Protein AF-A2DJE7-F1 (afdb_monomer_lite)

Foldseek 3Di:
DDDDDPDPCPPLNVLLVVLVVLLCPPPPDDVVLVVVLLVLLVVLQVLCVVQVQDFDPDTLNVLVVLLVLLLVLCSNQFAPPPDDPVRSVVSSVLSNCLVNVLSVLSVLLSVLSVVLSVVLVVCVVPCVVCVVVNVVSSVSNVVSSVVNLVSSLVSSVVSCVVGVVRGDPVQCVPPSNVVSVVPCSHPDDVQFGSFDDRVSCPPHDTDDDDD

Sequence (211 aa):
MLCGLPRRISEKSRLSDKLYYSILFSYGFDADDANEIAGKLVKIQQDLKNIKFNVSNLDIYQYFKIFMDFYKGILNFLDLKGITQEEFTQLSRDFIYCCHGTYKNLKSFSQACSKNIIWIKFYRYFPKHYAQKLLIAGKEICVRYNDLLQWLRSENKKLWEKYKFRIHDDFKENPHYKNVMDDDLFNNIPEKDITFWFDDLDFLVPICIEN

Structure (mmCIF, N/CA/C/O backbone):
data_AF-A2DJE7-F1
#
_entry.id   AF-A2DJE7-F1
#
loop_
_atom_site.group_P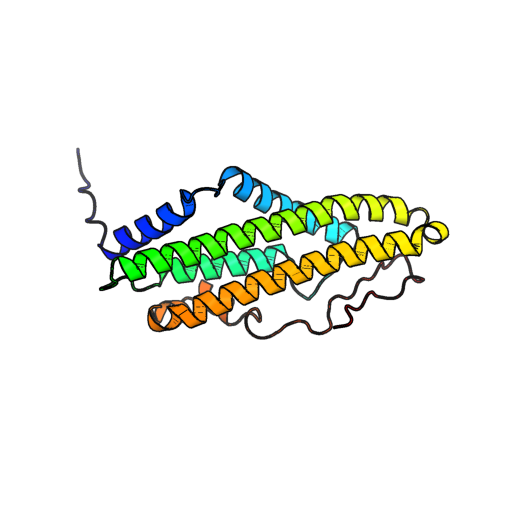DB
_atom_site.id
_atom_site.type_symbol
_atom_site.label_atom_id
_atom_site.label_alt_id
_atom_site.label_comp_id
_atom_site.label_asym_id
_atom_site.label_entity_id
_atom_site.label_seq_id
_atom_site.pdbx_PDB_ins_code
_atom_site.Cartn_x
_atom_site.Cartn_y
_atom_site.Cartn_z
_atom_site.occupancy
_atom_site.B_iso_or_equiv
_atom_site.auth_seq_id
_atom_site.auth_comp_id
_atom_site.auth_asym_id
_atom_site.auth_atom_id
_atom_site.pdbx_PDB_model_num
ATOM 1 N N . MET A 1 1 ? -43.065 21.163 8.003 1.00 31.22 1 MET A N 1
ATOM 2 C CA . MET A 1 1 ? -43.234 19.934 8.805 1.00 31.22 1 MET A CA 1
ATOM 3 C C . MET A 1 1 ? -41.839 19.428 9.150 1.00 31.22 1 MET A C 1
ATOM 5 O O . MET A 1 1 ? -41.134 18.968 8.265 1.00 31.22 1 MET A O 1
ATOM 9 N N . LEU A 1 2 ? -41.393 19.660 10.386 1.00 37.12 2 LEU A N 1
ATOM 10 C CA . LEU A 1 2 ? -40.117 19.169 10.913 1.00 37.12 2 LEU A CA 1
ATOM 11 C C . LEU A 1 2 ? -40.339 17.734 11.399 1.00 37.12 2 LEU A C 1
ATOM 13 O O . LEU A 1 2 ? -41.007 17.535 12.411 1.00 37.12 2 LEU A O 1
ATOM 17 N N . CYS A 1 3 ? -39.815 16.742 10.682 1.00 33.22 3 CYS A N 1
ATOM 18 C CA . CYS A 1 3 ? -39.892 15.340 11.091 1.00 33.22 3 CYS A CA 1
ATOM 19 C C . CYS A 1 3 ? -38.524 14.681 10.897 1.00 33.22 3 CYS A C 1
ATOM 21 O O . CYS A 1 3 ? -38.112 14.421 9.772 1.00 33.22 3 CYS A O 1
ATOM 23 N N . GLY A 1 4 ? -37.834 14.423 12.010 1.00 28.38 4 GLY A N 1
ATOM 24 C CA . GLY A 1 4 ? -36.586 13.665 12.043 1.00 28.38 4 GLY A CA 1
ATOM 25 C C . GLY A 1 4 ? -35.649 14.139 13.148 1.00 28.38 4 GLY A C 1
ATOM 26 O O . GLY A 1 4 ? -34.636 14.765 12.864 1.00 28.38 4 GLY A O 1
ATOM 27 N N . LEU A 1 5 ? -35.992 13.866 14.412 1.00 30.77 5 LEU A N 1
ATOM 28 C CA . LEU A 1 5 ? -35.049 13.978 15.532 1.00 30.77 5 LEU A CA 1
ATOM 29 C C . LEU A 1 5 ? -33.727 13.274 15.165 1.00 30.77 5 LEU A C 1
ATOM 31 O O . LEU A 1 5 ? -33.779 12.176 14.598 1.00 30.77 5 LEU A O 1
ATOM 35 N N . PRO A 1 6 ? -32.553 13.847 15.490 1.00 38.66 6 PRO A N 1
ATOM 36 C CA . PRO A 1 6 ? -31.285 13.196 15.207 1.00 38.66 6 PRO A CA 1
ATOM 37 C C . PRO A 1 6 ? -31.257 11.886 15.993 1.00 38.66 6 PRO A C 1
ATOM 39 O O . PRO A 1 6 ? -31.361 11.890 17.223 1.00 38.66 6 PRO A O 1
ATOM 42 N N . ARG A 1 7 ? -31.156 10.749 15.289 1.00 38.06 7 ARG A N 1
ATOM 43 C CA . ARG A 1 7 ? -30.845 9.459 15.920 1.00 38.06 7 ARG A CA 1
ATOM 44 C C . ARG A 1 7 ? -29.695 9.707 16.896 1.00 38.06 7 ARG A C 1
ATOM 46 O O . ARG A 1 7 ? -28.676 10.266 16.491 1.00 38.06 7 ARG A O 1
ATOM 53 N N . ARG A 1 8 ? -29.855 9.326 18.172 1.00 38.25 8 ARG A N 1
ATOM 54 C CA . ARG A 1 8 ? -28.734 9.282 19.123 1.00 38.25 8 ARG A CA 1
ATOM 55 C C . ARG A 1 8 ? -27.648 8.438 18.464 1.00 38.25 8 ARG A C 1
ATOM 57 O O . ARG A 1 8 ? -27.797 7.223 18.372 1.00 38.25 8 ARG A O 1
ATOM 64 N N . ILE A 1 9 ? -26.609 9.097 17.957 1.00 46.09 9 ILE A N 1
ATOM 65 C CA . ILE A 1 9 ? -25.411 8.440 17.447 1.00 46.09 9 ILE A CA 1
ATOM 66 C C . ILE A 1 9 ? -24.932 7.556 18.598 1.00 46.09 9 ILE A C 1
ATOM 68 O O . ILE A 1 9 ? -24.707 8.064 19.702 1.00 46.09 9 ILE A O 1
ATOM 72 N N . SER A 1 10 ? -24.896 6.240 18.379 1.00 57.00 10 SER A N 1
ATOM 73 C CA . SER A 1 10 ? -24.462 5.302 19.410 1.00 57.00 10 SER A CA 1
ATOM 74 C C . SER A 1 10 ? -23.059 5.695 19.874 1.00 57.00 10 SER A C 1
ATOM 76 O O . SER A 1 10 ? -22.261 6.227 19.101 1.00 57.00 10 SER A O 1
ATOM 78 N N . GLU A 1 11 ? -22.740 5.465 21.144 1.00 57.22 11 GLU A N 1
ATOM 79 C CA . GLU A 1 11 ? -21.422 5.799 21.697 1.00 57.22 11 GLU A CA 1
ATOM 80 C C . GLU A 1 11 ? -20.281 5.136 20.902 1.00 57.22 11 GLU A C 1
ATOM 82 O O . GLU A 1 11 ? -19.257 5.767 20.649 1.00 57.22 11 GLU A O 1
ATOM 87 N N . LYS A 1 12 ? -20.534 3.927 20.377 1.00 58.44 12 LYS A N 1
ATOM 88 C CA . LYS A 1 12 ? -19.677 3.227 19.410 1.00 58.44 12 LYS A CA 1
ATOM 89 C C . LYS A 1 12 ? -19.431 4.058 18.146 1.00 58.44 12 LYS A C 1
ATOM 91 O O . LYS A 1 12 ? -18.283 4.295 17.796 1.00 58.44 12 LYS A O 1
ATOM 96 N N . SER A 1 13 ? -20.490 4.560 17.506 1.00 59.66 13 SER A N 1
ATOM 97 C CA . SER A 1 13 ? -20.367 5.400 16.307 1.00 59.66 13 SER A CA 1
ATOM 98 C C . SER A 1 13 ? -19.600 6.693 16.603 1.00 59.66 13 SER A C 1
ATOM 100 O O . SER A 1 13 ? -18.731 7.060 15.827 1.00 59.66 13 SER A O 1
ATOM 102 N N . ARG A 1 14 ? -19.808 7.328 17.767 1.00 61.69 14 ARG A N 1
ATOM 103 C CA . ARG A 1 14 ? -19.048 8.531 18.160 1.00 61.69 14 ARG A CA 1
ATOM 104 C C . ARG A 1 14 ? -17.549 8.279 18.338 1.00 61.69 14 ARG A C 1
ATOM 106 O O . ARG A 1 14 ? -16.754 9.160 18.022 1.00 61.69 14 ARG A O 1
ATOM 113 N N . LEU A 1 15 ? -17.154 7.135 18.897 1.00 65.44 15 LEU A N 1
ATOM 114 C CA . LEU A 1 15 ? -15.741 6.802 19.110 1.00 65.44 15 LEU A CA 1
ATOM 115 C C . LEU A 1 15 ? -15.050 6.385 17.806 1.00 65.44 15 LEU A C 1
ATOM 117 O O . LEU A 1 15 ? -13.919 6.808 17.571 1.00 65.44 15 LEU A O 1
ATOM 121 N N . SER A 1 16 ? -15.740 5.647 16.934 1.00 67.94 16 SER A N 1
ATOM 122 C CA . SER A 1 16 ? -15.258 5.348 15.581 1.00 67.94 16 SER A CA 1
ATOM 123 C C . SER A 1 16 ? -15.090 6.623 14.747 1.00 67.94 16 SER A C 1
ATOM 125 O O . SER A 1 16 ? -14.052 6.795 14.112 1.00 67.94 16 SER A O 1
ATOM 127 N N . ASP A 1 17 ? -16.043 7.560 14.823 1.00 70.44 17 ASP A N 1
ATOM 128 C CA . ASP A 1 17 ? -15.942 8.862 14.151 1.00 70.44 17 ASP A CA 1
ATOM 129 C C . ASP A 1 17 ? -14.743 9.662 14.678 1.00 70.44 17 ASP A C 1
ATOM 131 O O . ASP A 1 17 ? -13.959 10.199 13.899 1.00 70.44 17 ASP A O 1
ATOM 135 N N . LYS A 1 18 ? -14.540 9.706 16.003 1.00 73.12 18 LYS A N 1
ATOM 136 C CA . LYS A 1 18 ? -13.370 10.368 16.607 1.00 73.12 18 LYS A CA 1
ATOM 137 C C . LYS A 1 18 ? -12.052 9.751 16.149 1.00 73.12 18 LYS A C 1
ATOM 139 O O . LYS A 1 18 ? -11.117 10.493 15.868 1.00 73.12 18 LYS A O 1
ATOM 144 N N . LEU A 1 19 ? -11.971 8.423 16.075 1.00 75.50 19 LEU A N 1
ATOM 145 C CA . LEU A 1 19 ? -10.782 7.725 15.590 1.00 75.50 19 LEU A CA 1
ATOM 146 C C . LEU A 1 19 ? -10.518 8.063 14.120 1.00 75.50 19 LEU A C 1
ATOM 148 O O . LEU A 1 19 ? -9.409 8.460 13.772 1.00 75.50 19 LEU A O 1
ATOM 152 N N . TYR A 1 20 ? -11.547 8.007 13.276 1.00 73.25 20 TYR A N 1
ATOM 153 C CA . TYR A 1 20 ? -11.455 8.393 11.870 1.00 73.25 20 TYR A CA 1
ATOM 154 C C . TYR A 1 20 ? -10.988 9.845 11.692 1.00 73.25 20 TYR A C 1
ATOM 156 O O . TYR A 1 20 ? -10.034 10.106 10.960 1.00 73.25 20 TYR A O 1
ATOM 164 N N . TYR A 1 21 ? -11.585 10.791 12.420 1.00 76.69 21 TYR A N 1
ATOM 165 C CA . TYR A 1 21 ? -11.177 12.195 12.380 1.00 76.69 21 TYR A CA 1
ATOM 166 C C . TYR A 1 21 ? -9.767 12.424 12.925 1.00 76.69 21 TYR A C 1
ATOM 168 O O . TYR A 1 21 ? -9.048 13.267 12.395 1.00 76.69 21 TYR A O 1
ATOM 176 N N . SER A 1 22 ? -9.340 11.663 13.936 1.00 75.25 22 SER A N 1
ATOM 177 C CA . SER A 1 22 ? -7.966 11.738 14.445 1.00 75.25 22 SER A CA 1
ATOM 178 C C . SER A 1 22 ? -6.929 11.324 13.397 1.00 75.25 22 SER A C 1
ATOM 180 O O . SER A 1 22 ? -5.834 11.875 13.386 1.00 75.25 22 SER A O 1
ATOM 182 N N . ILE A 1 23 ? -7.295 10.407 12.494 1.00 74.06 23 ILE A N 1
ATOM 183 C CA . ILE A 1 23 ? -6.453 9.957 11.381 1.00 74.06 23 ILE A CA 1
ATOM 184 C C . ILE A 1 23 ? -6.480 10.967 10.229 1.00 74.06 23 ILE A C 1
ATOM 186 O O . ILE A 1 23 ? -5.448 11.230 9.629 1.00 74.06 23 ILE A O 1
ATOM 190 N N . LEU A 1 24 ? -7.643 11.537 9.900 1.00 68.62 24 LEU A N 1
ATOM 191 C CA . LEU A 1 24 ? -7.753 12.514 8.810 1.00 68.62 24 LEU A CA 1
ATOM 192 C C . LEU A 1 24 ? -7.087 13.855 9.126 1.00 68.62 24 LEU A C 1
ATOM 194 O O . LEU A 1 24 ? -6.554 14.500 8.230 1.00 68.62 24 LEU A O 1
ATOM 198 N N . PHE A 1 25 ? -7.159 14.294 10.381 1.00 75.44 25 PHE A N 1
ATOM 199 C CA . PHE A 1 25 ? -6.643 15.590 10.817 1.00 75.44 25 PHE A CA 1
ATOM 200 C C . PHE A 1 25 ? -5.339 15.465 11.611 1.00 75.44 25 PHE A C 1
ATOM 202 O O . PHE A 1 25 ? -4.957 16.393 12.330 1.00 75.44 25 PHE A O 1
ATOM 209 N N . SER A 1 26 ? -4.645 14.327 11.511 1.00 77.69 26 SER A N 1
ATOM 210 C CA . SER A 1 26 ? -3.320 14.186 12.102 1.00 77.69 26 SER A CA 1
ATOM 211 C C . SER A 1 26 ? -2.324 15.110 11.410 1.00 77.69 26 SER A C 1
ATOM 213 O O . SER A 1 26 ? -2.307 15.279 10.191 1.00 77.69 26 SER A O 1
ATOM 215 N N . TYR A 1 27 ? -1.451 15.711 12.214 1.00 67.12 27 TYR A N 1
ATOM 216 C CA . TYR A 1 27 ? -0.405 16.587 11.710 1.00 67.12 27 TYR A CA 1
ATOM 217 C C . TYR A 1 27 ? 0.483 15.853 10.693 1.00 67.12 27 TYR A C 1
ATOM 219 O O . TYR A 1 27 ? 1.053 14.805 11.003 1.00 67.12 27 TYR A O 1
ATOM 227 N N . GLY A 1 28 ? 0.610 16.414 9.489 1.00 63.53 28 GLY A N 1
ATOM 228 C CA . GLY A 1 28 ? 1.396 15.837 8.396 1.00 63.53 28 GLY A CA 1
ATOM 229 C C . GLY A 1 28 ? 0.636 14.864 7.489 1.00 63.53 28 GLY A C 1
ATOM 230 O O . GLY A 1 28 ? 1.262 14.298 6.594 1.00 63.53 28 GLY A O 1
ATOM 231 N N . PHE A 1 29 ? -0.672 14.669 7.697 1.00 70.00 29 PHE A N 1
ATOM 232 C CA . PHE A 1 29 ? -1.544 14.036 6.710 1.00 70.00 29 PHE A CA 1
ATOM 233 C C . PHE A 1 29 ? -2.107 15.091 5.758 1.00 70.00 29 PHE A C 1
ATOM 235 O O . PHE A 1 29 ? -2.728 16.055 6.202 1.00 70.00 29 PHE A O 1
ATOM 242 N N . ASP A 1 30 ? -1.905 14.902 4.458 1.00 74.56 30 ASP A N 1
ATOM 243 C CA . ASP A 1 30 ? -2.517 15.722 3.416 1.00 74.56 30 ASP A CA 1
ATOM 244 C C . ASP A 1 30 ? -3.471 14.836 2.607 1.00 74.56 30 ASP A C 1
ATOM 246 O O . ASP A 1 30 ? -3.046 13.932 1.881 1.00 74.56 30 ASP A O 1
ATOM 250 N N . ALA A 1 31 ? -4.774 15.061 2.786 1.00 71.06 31 ALA A N 1
ATOM 251 C CA . ALA A 1 31 ? -5.814 14.286 2.118 1.00 71.06 31 ALA A CA 1
ATOM 252 C C . ALA A 1 31 ? -5.820 14.510 0.596 1.00 71.06 31 ALA A C 1
ATOM 254 O O . ALA A 1 31 ? -6.180 13.596 -0.152 1.00 71.06 31 ALA A O 1
ATOM 255 N N . ASP A 1 32 ? -5.395 15.687 0.132 1.00 74.31 32 ASP A N 1
ATOM 256 C CA . ASP A 1 32 ? -5.314 15.995 -1.293 1.00 74.31 32 ASP A CA 1
ATOM 257 C C . ASP A 1 32 ? -4.124 15.259 -1.930 1.00 74.31 32 ASP A C 1
ATOM 259 O O . ASP A 1 32 ? -4.305 14.587 -2.949 1.00 74.31 32 ASP A O 1
ATOM 263 N N . ASP A 1 33 ? -2.948 15.254 -1.280 1.00 74.75 33 ASP A N 1
ATOM 264 C CA . ASP A 1 33 ? -1.781 14.450 -1.709 1.00 74.75 33 ASP A CA 1
ATOM 265 C C . ASP A 1 33 ? -2.113 12.946 -1.694 1.00 74.75 33 ASP A C 1
ATOM 267 O O . ASP A 1 33 ? -1.770 12.211 -2.622 1.00 74.75 33 ASP A O 1
ATOM 271 N N . ALA A 1 34 ? -2.847 12.472 -0.682 1.00 71.31 34 ALA A N 1
ATOM 272 C CA . ALA A 1 34 ? -3.298 11.084 -0.587 1.00 71.31 34 ALA A CA 1
ATOM 273 C C . ALA A 1 34 ? -4.199 10.665 -1.766 1.00 71.31 34 ALA A C 1
ATOM 275 O O . ALA A 1 34 ? -3.969 9.622 -2.391 1.00 71.31 34 ALA A O 1
ATOM 276 N N . ASN A 1 35 ? -5.195 11.489 -2.107 1.00 73.31 35 ASN A N 1
ATOM 277 C CA . ASN A 1 35 ? -6.078 11.257 -3.253 1.00 73.31 35 ASN A CA 1
ATOM 278 C C . ASN A 1 35 ? -5.312 11.322 -4.584 1.00 73.31 35 ASN A C 1
ATOM 280 O O . ASN A 1 35 ? -5.529 10.490 -5.472 1.00 73.31 35 ASN A O 1
ATOM 284 N N . GLU A 1 36 ? -4.380 12.269 -4.719 1.00 80.31 36 GLU A N 1
ATOM 285 C CA . GLU A 1 36 ? -3.526 12.389 -5.901 1.00 80.31 36 GLU A CA 1
ATOM 286 C C . GLU A 1 36 ? -2.653 11.137 -6.092 1.00 80.31 36 GLU A C 1
ATOM 288 O O . GLU A 1 36 ? -2.563 10.600 -7.202 1.00 80.31 36 GLU A O 1
ATOM 293 N N . ILE A 1 37 ? -2.040 10.631 -5.017 1.00 77.69 37 ILE A N 1
ATOM 294 C CA . ILE A 1 37 ? -1.223 9.410 -5.032 1.00 77.69 37 ILE A CA 1
ATOM 295 C C . ILE A 1 37 ? -2.065 8.192 -5.437 1.00 77.69 37 ILE A C 1
ATOM 297 O O . ILE A 1 37 ? -1.626 7.402 -6.278 1.00 77.69 37 ILE A O 1
ATOM 301 N N . ALA A 1 38 ? -3.286 8.053 -4.913 1.00 73.25 38 ALA A N 1
ATOM 302 C CA . ALA A 1 38 ? -4.187 6.967 -5.301 1.00 73.25 38 ALA A CA 1
ATOM 303 C C . ALA A 1 38 ? -4.526 7.012 -6.805 1.00 73.25 38 ALA A C 1
ATOM 305 O O . ALA A 1 38 ? -4.468 5.988 -7.492 1.00 73.25 38 ALA A O 1
ATOM 306 N N . GLY A 1 39 ? -4.798 8.206 -7.346 1.00 77.06 39 GLY A N 1
ATOM 307 C CA . GLY A 1 39 ? -5.014 8.406 -8.782 1.00 77.06 39 GLY A CA 1
ATOM 308 C C . GLY A 1 39 ? -3.775 8.096 -9.633 1.00 77.06 39 GLY A C 1
ATOM 309 O O . GLY A 1 39 ? -3.890 7.525 -10.722 1.00 77.06 39 GLY A O 1
ATOM 310 N N . LYS A 1 40 ? -2.572 8.420 -9.138 1.00 82.06 40 LYS A N 1
ATOM 311 C CA . LYS A 1 40 ? -1.300 8.074 -9.798 1.00 82.06 40 LYS A CA 1
ATOM 312 C C . LYS A 1 40 ? -1.070 6.569 -9.863 1.00 82.06 40 LYS A C 1
ATOM 314 O O . LYS A 1 40 ? -0.547 6.099 -10.869 1.00 82.06 40 LYS A O 1
ATOM 319 N N . LEU A 1 41 ? -1.494 5.809 -8.855 1.00 82.94 41 LEU A N 1
ATOM 320 C CA . LEU A 1 41 ? -1.281 4.362 -8.810 1.00 82.94 41 LEU A CA 1
ATOM 321 C C . LEU A 1 41 ? -1.936 3.628 -9.991 1.00 82.94 41 LEU A C 1
ATOM 323 O O . LEU A 1 41 ? -1.329 2.738 -10.581 1.00 82.94 41 LEU A O 1
ATOM 327 N N . VAL A 1 42 ? -3.146 4.046 -10.380 1.00 83.06 42 VAL A N 1
ATOM 328 C CA . VAL A 1 42 ? -3.859 3.492 -11.546 1.00 83.06 42 VAL A CA 1
ATOM 329 C C . VAL A 1 42 ? -3.066 3.734 -12.832 1.00 83.06 42 VAL A C 1
ATOM 331 O O . VAL A 1 42 ? -2.888 2.817 -13.635 1.00 83.06 42 VAL A O 1
ATOM 334 N N . LYS A 1 43 ? -2.543 4.954 -13.011 1.00 84.44 43 LYS A N 1
ATOM 335 C CA . LYS A 1 43 ? -1.722 5.318 -14.177 1.00 84.44 43 LYS A CA 1
ATOM 336 C C . LYS A 1 43 ? -0.405 4.545 -14.199 1.00 84.44 43 LYS A C 1
ATOM 338 O O . LYS A 1 43 ? -0.017 4.030 -15.240 1.00 84.44 43 LYS A O 1
ATOM 343 N N . ILE A 1 44 ? 0.246 4.409 -13.046 1.00 85.75 44 ILE A N 1
ATOM 344 C CA . ILE A 1 44 ? 1.489 3.647 -12.911 1.00 85.75 44 ILE A CA 1
ATOM 345 C C . ILE A 1 44 ? 1.261 2.179 -13.252 1.00 85.75 44 ILE A C 1
ATOM 347 O O . ILE A 1 44 ? 2.057 1.622 -13.994 1.00 85.75 44 ILE A O 1
ATOM 351 N N . GLN A 1 45 ? 0.163 1.564 -12.802 1.00 84.44 45 GLN A N 1
ATOM 352 C CA . GLN A 1 45 ? -0.136 0.181 -13.177 1.00 84.44 45 GLN A CA 1
ATOM 353 C C . GLN A 1 45 ? -0.302 0.027 -14.695 1.00 84.44 45 GLN A C 1
ATOM 355 O O . GLN A 1 45 ? 0.202 -0.933 -15.273 1.00 84.44 45 GLN A O 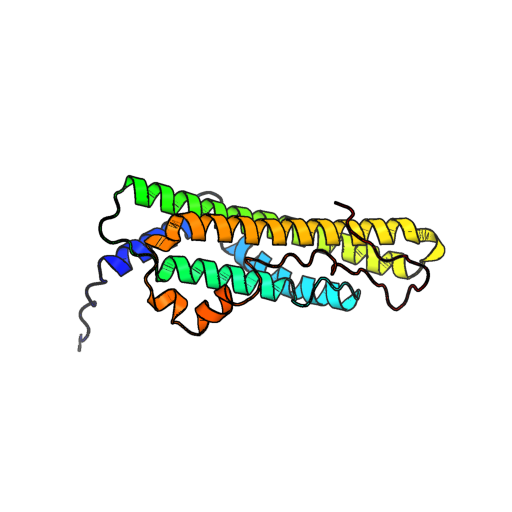1
ATOM 360 N N . GLN A 1 46 ? -0.968 0.975 -15.361 1.00 85.06 46 GLN A N 1
ATOM 361 C CA . GLN A 1 46 ? -1.069 0.978 -16.824 1.00 85.06 46 GLN A CA 1
ATOM 362 C C . GLN A 1 46 ? 0.306 1.120 -17.484 1.00 85.06 46 GLN A C 1
ATOM 364 O O . GLN A 1 46 ? 0.619 0.381 -18.412 1.00 85.06 46 GLN A O 1
ATOM 369 N N . ASP A 1 47 ? 1.145 2.032 -16.996 1.00 85.12 47 ASP A N 1
ATOM 370 C CA . ASP A 1 47 ? 2.492 2.224 -17.523 1.00 85.12 47 ASP A CA 1
ATOM 371 C C . ASP A 1 47 ? 3.390 0.996 -17.321 1.00 85.12 47 ASP A C 1
ATOM 373 O O . ASP A 1 47 ? 4.120 0.633 -18.243 1.00 85.12 47 ASP A O 1
ATOM 377 N N . LEU A 1 48 ? 3.307 0.328 -16.165 1.00 81.94 48 LEU A N 1
ATOM 378 C CA . LEU A 1 48 ? 4.004 -0.930 -15.890 1.00 81.94 48 LEU A CA 1
ATOM 379 C C . LEU A 1 48 ? 3.553 -2.025 -16.867 1.00 81.94 48 LEU A C 1
ATOM 381 O O . LEU A 1 48 ? 4.399 -2.634 -17.518 1.00 81.94 48 LEU A O 1
ATOM 385 N N . LYS A 1 49 ? 2.241 -2.189 -17.086 1.00 80.75 49 LYS A N 1
ATOM 386 C CA . LYS A 1 49 ? 1.704 -3.109 -18.107 1.00 80.75 49 LYS A CA 1
ATOM 387 C C . LYS A 1 49 ? 2.192 -2.767 -19.516 1.00 80.75 49 LYS A C 1
ATOM 389 O O . LYS A 1 49 ? 2.587 -3.662 -20.257 1.00 80.75 49 LYS A O 1
ATOM 394 N N . ASN A 1 50 ? 2.234 -1.483 -19.876 1.00 80.94 50 ASN A N 1
ATOM 395 C CA . ASN A 1 50 ? 2.712 -1.026 -21.185 1.00 80.94 50 ASN A CA 1
ATOM 396 C C . ASN A 1 50 ? 4.188 -1.355 -21.412 1.00 80.94 50 ASN A C 1
ATOM 398 O O . ASN A 1 50 ? 4.584 -1.682 -22.529 1.00 80.94 50 ASN A O 1
ATOM 402 N N . ILE A 1 51 ? 5.009 -1.285 -20.361 1.00 76.94 51 ILE A N 1
ATOM 403 C CA . ILE A 1 51 ? 6.402 -1.728 -20.437 1.00 76.94 51 ILE A CA 1
ATOM 404 C C . ILE A 1 51 ? 6.562 -3.235 -20.189 1.00 76.94 51 ILE A C 1
ATOM 406 O O . ILE A 1 51 ? 7.701 -3.697 -20.135 1.00 76.94 51 ILE A O 1
ATOM 410 N N . LYS A 1 52 ? 5.464 -3.996 -20.098 1.00 72.75 52 LYS A N 1
ATOM 411 C CA . LYS A 1 52 ? 5.447 -5.441 -19.823 1.00 72.75 52 LYS A CA 1
ATOM 412 C C . LYS A 1 52 ? 6.118 -5.811 -18.494 1.00 72.75 52 LYS A C 1
ATOM 414 O O . LYS A 1 52 ? 6.643 -6.902 -18.324 1.00 72.75 52 LYS A O 1
ATOM 419 N N . PHE A 1 53 ? 6.102 -4.885 -17.539 1.00 70.88 53 PHE A N 1
ATOM 420 C CA . PHE A 1 53 ? 6.578 -5.115 -16.184 1.00 70.88 53 PHE A CA 1
ATOM 421 C C . PHE A 1 53 ? 5.477 -5.802 -15.376 1.00 70.88 53 PHE A C 1
ATOM 423 O O . PHE A 1 53 ? 4.513 -5.153 -14.966 1.00 70.88 53 PHE A O 1
ATOM 430 N N . ASN A 1 54 ? 5.631 -7.105 -15.148 1.00 62.91 54 ASN A N 1
ATOM 431 C CA . ASN A 1 54 ? 4.715 -7.904 -14.341 1.00 62.91 54 ASN A CA 1
ATOM 432 C C . ASN A 1 54 ? 5.392 -8.324 -13.035 1.00 62.91 54 ASN A C 1
ATOM 434 O O . ASN A 1 54 ? 6.543 -8.755 -13.024 1.00 62.91 54 ASN A O 1
ATOM 438 N N . VAL A 1 55 ? 4.661 -8.195 -11.930 1.00 58.31 55 VAL A N 1
ATOM 439 C CA . VAL A 1 55 ? 5.088 -8.651 -10.608 1.00 58.31 55 VAL A CA 1
ATOM 440 C C . VAL A 1 55 ? 3.925 -9.407 -9.996 1.00 58.31 55 VAL A C 1
ATOM 442 O O . VAL A 1 55 ? 2.896 -8.792 -9.726 1.00 58.31 55 VAL A O 1
ATOM 445 N N . SER A 1 56 ? 4.092 -10.704 -9.732 1.00 57.75 56 SER A N 1
ATOM 446 C CA . SER A 1 56 ? 3.074 -11.569 -9.119 1.00 57.75 56 SER A CA 1
ATOM 447 C C . SER A 1 56 ? 1.756 -11.718 -9.905 1.00 57.75 56 SER A C 1
ATOM 449 O O . SER A 1 56 ? 1.578 -11.187 -11.000 1.00 57.75 56 SER A O 1
ATOM 451 N N . ASN A 1 57 ? 0.814 -12.447 -9.304 1.00 56.44 57 ASN A N 1
ATOM 452 C CA . ASN A 1 57 ? -0.510 -12.742 -9.855 1.00 56.44 57 ASN A CA 1
ATOM 453 C C . ASN A 1 57 ? -1.529 -11.599 -9.649 1.00 56.44 57 ASN A C 1
ATOM 455 O O . ASN A 1 57 ? -2.653 -11.699 -10.140 1.00 56.44 57 ASN A O 1
ATOM 459 N N . LEU A 1 58 ? -1.168 -10.537 -8.912 1.00 63.62 58 LEU A N 1
ATOM 460 C CA . LEU A 1 58 ? -2.040 -9.402 -8.588 1.00 63.62 58 LEU A CA 1
ATOM 461 C C . LEU A 1 58 ? -1.354 -8.060 -8.890 1.00 63.62 58 LEU A C 1
ATOM 463 O O . LEU A 1 58 ? -0.176 -7.862 -8.598 1.00 63.62 58 LEU A O 1
ATOM 467 N N . ASP A 1 59 ? -2.120 -7.110 -9.432 1.00 74.88 59 ASP A N 1
ATOM 468 C CA . ASP A 1 59 ? -1.656 -5.745 -9.707 1.00 74.88 59 ASP A CA 1
ATOM 469 C C . ASP A 1 59 ? -1.416 -4.965 -8.391 1.00 74.88 59 ASP A C 1
ATOM 471 O O . ASP A 1 59 ? -2.162 -5.136 -7.423 1.00 74.88 59 ASP A O 1
ATOM 475 N N . ILE A 1 60 ? -0.477 -4.001 -8.351 1.00 76.31 60 ILE A N 1
ATOM 476 C CA . ILE A 1 60 ? -0.218 -3.206 -7.122 1.00 76.31 60 ILE A CA 1
ATOM 477 C C . ILE A 1 60 ? -1.459 -2.468 -6.614 1.00 76.31 60 ILE A C 1
ATOM 479 O O . ILE A 1 60 ? -1.652 -2.295 -5.412 1.00 76.31 60 ILE A O 1
ATOM 483 N N . TYR A 1 61 ? -2.334 -2.062 -7.536 1.00 80.06 61 TYR A N 1
ATOM 484 C CA . TYR A 1 61 ? -3.611 -1.443 -7.205 1.00 80.06 61 TYR A CA 1
ATOM 485 C C . TYR A 1 61 ? -4.540 -2.386 -6.443 1.00 80.06 61 TYR A C 1
ATOM 487 O O . TYR A 1 61 ? -5.210 -1.950 -5.509 1.00 80.06 61 TYR A O 1
ATOM 495 N N . GLN A 1 62 ? -4.556 -3.672 -6.795 1.00 78.50 62 GLN A N 1
ATOM 496 C CA . GLN A 1 62 ? -5.350 -4.668 -6.082 1.00 78.50 62 GLN A CA 1
ATOM 497 C C . GLN A 1 62 ? -4.796 -4.879 -4.672 1.00 78.50 62 GLN A C 1
ATOM 499 O O . GLN A 1 62 ? -5.568 -4.820 -3.721 1.00 7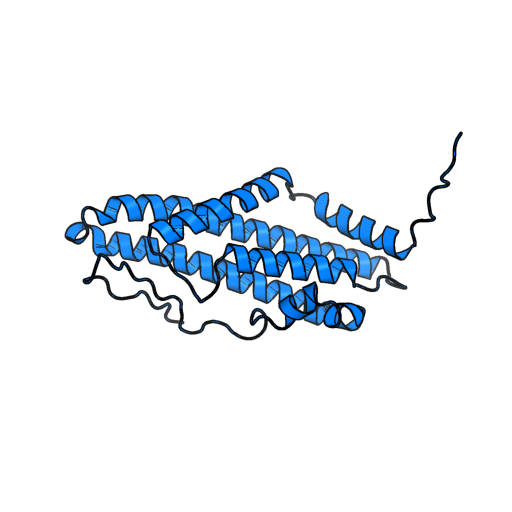8.50 62 GLN A O 1
ATOM 504 N N . TYR A 1 63 ? -3.473 -4.996 -4.511 1.00 77.94 63 TYR A N 1
ATOM 505 C CA . TYR A 1 63 ? -2.850 -5.076 -3.184 1.00 77.94 63 TYR A CA 1
ATOM 506 C C . TYR A 1 63 ? -3.181 -3.874 -2.303 1.00 77.94 63 TYR A C 1
ATOM 508 O O . TYR A 1 63 ? -3.570 -4.034 -1.145 1.00 77.94 63 TYR A O 1
ATOM 516 N N . PHE A 1 64 ? -3.065 -2.665 -2.853 1.00 80.88 64 PHE A N 1
ATOM 517 C CA . PHE A 1 64 ? -3.398 -1.456 -2.114 1.00 80.88 64 PHE A CA 1
ATOM 518 C C . PHE A 1 64 ? -4.887 -1.400 -1.747 1.00 80.88 64 PHE A C 1
ATOM 520 O O . PHE A 1 64 ? -5.226 -1.060 -0.617 1.00 80.88 64 PHE A O 1
ATOM 527 N N . LYS A 1 65 ? -5.784 -1.787 -2.662 1.00 81.56 65 LYS A N 1
ATOM 528 C CA . LYS A 1 65 ? -7.222 -1.853 -2.382 1.00 81.56 65 LYS A CA 1
ATOM 529 C C . LYS A 1 65 ? -7.526 -2.822 -1.239 1.00 81.56 65 LYS A C 1
ATOM 531 O O . LYS A 1 65 ? -8.231 -2.440 -0.313 1.00 81.56 65 LYS A O 1
ATOM 536 N N . ILE A 1 66 ? -6.962 -4.029 -1.273 1.00 79.75 66 ILE A N 1
ATOM 537 C CA . ILE A 1 66 ? -7.184 -5.021 -0.218 1.00 79.75 66 ILE A CA 1
ATOM 538 C C . ILE A 1 66 ? -6.649 -4.508 1.128 1.00 79.75 66 ILE A C 1
ATOM 540 O O . ILE A 1 66 ? -7.319 -4.647 2.149 1.00 79.75 66 ILE A O 1
ATOM 544 N N . PHE A 1 67 ? -5.486 -3.846 1.142 1.00 82.62 67 PHE A N 1
ATOM 545 C CA . PHE A 1 67 ? -4.974 -3.179 2.342 1.00 82.62 67 PHE A CA 1
ATOM 546 C C . PHE A 1 67 ? -5.953 -2.125 2.884 1.00 82.62 67 PHE A C 1
ATOM 548 O O . PHE A 1 67 ? -6.239 -2.104 4.080 1.00 82.62 67 PHE A O 1
ATOM 555 N N . MET A 1 68 ? -6.497 -1.267 2.018 1.00 81.94 68 MET A N 1
ATOM 556 C CA . MET A 1 68 ? -7.455 -0.237 2.427 1.00 81.94 68 MET A CA 1
ATOM 557 C C . MET A 1 68 ? -8.762 -0.843 2.949 1.00 81.94 68 MET A C 1
ATOM 559 O O . MET A 1 68 ? -9.301 -0.355 3.945 1.00 81.94 68 MET A O 1
ATOM 563 N N . ASP A 1 69 ? -9.245 -1.915 2.319 1.00 82.12 69 ASP A N 1
ATOM 564 C CA . ASP A 1 69 ? -10.433 -2.650 2.755 1.00 82.12 69 ASP A CA 1
ATOM 565 C C . ASP A 1 69 ? -10.185 -3.310 4.123 1.00 82.12 69 ASP A C 1
ATOM 567 O O . ASP A 1 69 ? -11.000 -3.153 5.032 1.00 82.12 69 ASP A O 1
ATOM 571 N N . PHE A 1 70 ? -9.023 -3.937 4.337 1.00 84.69 70 PHE A N 1
ATOM 572 C CA . PHE A 1 70 ? -8.614 -4.469 5.642 1.00 84.69 70 PHE A CA 1
ATOM 573 C C . PHE A 1 70 ? -8.597 -3.381 6.721 1.00 84.69 70 PHE A C 1
ATOM 575 O O . PHE A 1 70 ? -9.229 -3.518 7.770 1.00 84.69 70 PHE A O 1
ATOM 582 N N . TYR A 1 71 ? -7.904 -2.276 6.448 1.00 83.88 71 TYR A N 1
ATOM 583 C CA . TYR A 1 71 ? -7.737 -1.164 7.377 1.00 83.88 71 TYR A CA 1
ATOM 584 C C . TYR A 1 71 ? -9.086 -0.549 7.775 1.00 83.88 71 TYR A C 1
ATOM 586 O O . TYR A 1 71 ? -9.378 -0.355 8.958 1.00 83.88 71 TYR A O 1
ATOM 594 N N . LYS A 1 72 ? -9.954 -0.307 6.785 1.00 80.62 72 LYS A N 1
ATOM 595 C CA . LYS A 1 72 ? -11.326 0.170 6.993 1.00 80.62 72 LYS A CA 1
ATOM 596 C C . LYS A 1 72 ? -12.160 -0.840 7.777 1.00 80.62 72 LYS A C 1
ATOM 598 O O . LYS A 1 72 ? -12.937 -0.453 8.648 1.00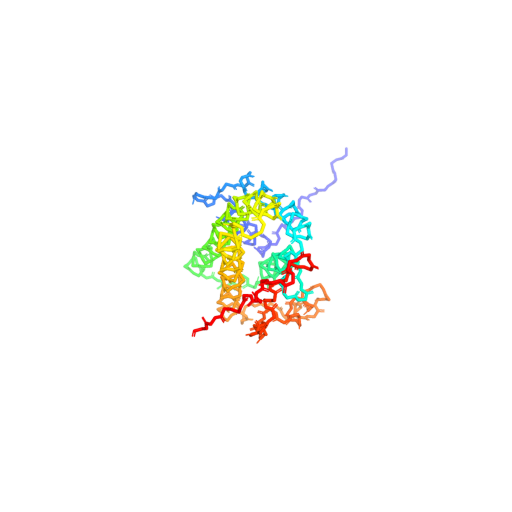 80.62 72 LYS A O 1
ATOM 603 N N . GLY A 1 73 ? -12.005 -2.123 7.479 1.00 82.00 73 GLY A N 1
ATOM 604 C CA . GLY A 1 73 ? -12.688 -3.197 8.177 1.00 82.00 73 GLY A CA 1
ATOM 605 C C . GLY A 1 73 ? -12.303 -3.255 9.654 1.00 82.00 73 GLY A C 1
ATOM 606 O O . GLY A 1 73 ? -13.195 -3.241 10.498 1.00 82.00 73 GLY A O 1
ATOM 607 N N . ILE A 1 74 ? -11.011 -3.195 9.998 1.00 85.00 74 ILE A N 1
ATOM 608 C CA . ILE A 1 74 ? -10.605 -3.125 11.408 1.00 85.00 74 ILE A CA 1
ATOM 609 C C . ILE A 1 74 ? -11.257 -1.921 12.090 1.00 85.00 74 ILE A C 1
ATOM 611 O O . ILE A 1 74 ? -11.889 -2.099 13.126 1.00 85.00 74 ILE A O 1
ATOM 615 N N . LEU A 1 75 ? -11.176 -0.721 11.508 1.00 82.44 75 LEU A N 1
ATOM 616 C CA . LEU A 1 75 ? -11.774 0.484 12.101 1.00 82.44 75 LEU A CA 1
ATOM 617 C C . LEU A 1 75 ? -13.282 0.348 12.373 1.00 82.44 75 LEU A C 1
ATOM 619 O O . LEU A 1 75 ? -13.775 0.852 13.382 1.00 82.44 75 LEU A O 1
ATOM 623 N N . ASN A 1 76 ? -14.010 -0.335 11.488 1.00 81.69 76 ASN A N 1
ATOM 624 C CA . ASN A 1 76 ? -15.456 -0.521 11.605 1.00 81.69 76 ASN A CA 1
ATOM 625 C C . ASN A 1 76 ? -15.848 -1.575 12.652 1.00 81.69 76 ASN A C 1
ATOM 627 O O . ASN A 1 76 ? -16.881 -1.436 13.312 1.00 81.69 76 ASN A O 1
ATOM 631 N N . PHE A 1 77 ? -15.056 -2.642 12.777 1.00 85.06 77 PHE A N 1
ATOM 632 C CA . PHE A 1 77 ? -15.387 -3.805 13.608 1.00 85.06 77 PHE A CA 1
ATOM 633 C C . PHE A 1 77 ? -14.669 -3.826 14.957 1.00 85.06 77 PHE A C 1
ATOM 635 O O . PHE A 1 77 ? -14.987 -4.671 15.795 1.00 85.06 77 PHE A O 1
ATOM 642 N N . LEU A 1 78 ? -13.750 -2.892 15.196 1.00 87.19 78 LEU A N 1
ATOM 643 C CA . LEU A 1 78 ? -13.103 -2.721 16.486 1.00 87.19 78 LEU A CA 1
ATOM 644 C C . LEU A 1 78 ? -14.136 -2.380 17.574 1.00 87.19 78 LEU A C 1
ATOM 646 O O . LEU A 1 78 ? -14.890 -1.407 17.473 1.00 87.19 78 LEU A O 1
ATOM 650 N N . ASP A 1 79 ? -14.160 -3.176 18.637 1.00 85.31 79 ASP A N 1
ATOM 651 C CA . ASP A 1 79 ? -14.933 -2.899 19.835 1.00 85.31 79 ASP A CA 1
ATOM 652 C C . ASP A 1 79 ? -14.196 -1.885 20.713 1.00 85.31 79 ASP A C 1
ATOM 654 O O . ASP A 1 79 ? -13.184 -2.167 21.363 1.00 85.31 79 ASP A O 1
ATOM 658 N N . LEU A 1 80 ? -14.736 -0.669 20.702 1.00 82.50 80 LEU A N 1
ATOM 659 C CA . LEU A 1 80 ? -14.262 0.471 21.477 1.00 82.50 80 LEU A CA 1
ATOM 660 C C . LEU A 1 80 ? -14.935 0.554 22.858 1.00 82.50 80 LEU A C 1
ATOM 662 O O . LEU A 1 80 ? -14.697 1.509 23.601 1.00 82.50 80 LEU A O 1
ATOM 666 N N . LYS A 1 81 ? -15.792 -0.406 23.224 1.00 81.31 81 LYS A N 1
ATOM 667 C CA . LYS A 1 81 ? -16.463 -0.401 24.523 1.00 81.31 81 LYS A CA 1
ATOM 668 C C . LYS A 1 81 ? -15.451 -0.614 25.650 1.00 81.31 81 LYS A C 1
ATOM 670 O O . LYS A 1 81 ? -14.702 -1.586 25.669 1.00 81.31 81 LYS A O 1
ATOM 675 N N . GLY A 1 82 ? -15.470 0.297 26.623 1.00 80.25 82 GLY A N 1
ATOM 676 C CA . GLY A 1 82 ? -14.655 0.191 27.834 1.00 80.25 82 GLY A CA 1
ATOM 677 C C . GLY A 1 82 ? -13.160 0.436 27.629 1.00 80.25 82 GLY A C 1
ATOM 678 O O . GLY A 1 82 ? -12.389 0.088 28.519 1.00 80.25 82 GLY A O 1
ATOM 679 N N . ILE A 1 83 ? -12.740 1.014 26.496 1.00 85.12 83 ILE A N 1
ATOM 680 C CA . ILE A 1 83 ? -11.335 1.394 26.318 1.00 85.12 83 ILE A CA 1
ATOM 681 C C . ILE A 1 83 ? -10.995 2.613 27.171 1.00 85.12 83 ILE 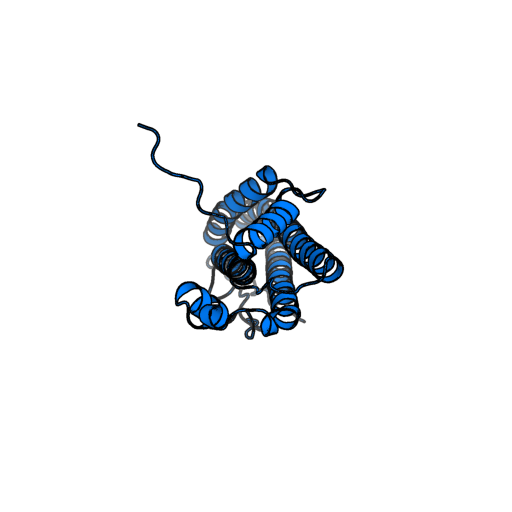A C 1
ATOM 683 O O . ILE A 1 83 ? -11.814 3.522 27.342 1.00 85.12 83 ILE A O 1
ATOM 687 N N . THR A 1 84 ? -9.768 2.661 27.671 1.00 88.06 84 THR A N 1
ATOM 688 C CA . THR A 1 84 ? -9.266 3.845 28.370 1.00 88.06 84 THR A CA 1
ATOM 689 C C . THR A 1 84 ? -8.867 4.943 27.381 1.00 88.06 84 THR A C 1
ATOM 691 O O . THR A 1 84 ? -8.658 4.712 26.187 1.00 88.06 84 THR A O 1
ATOM 694 N N . GLN A 1 85 ? -8.708 6.170 27.882 1.00 86.31 85 GLN A N 1
ATOM 695 C CA . GLN A 1 85 ? -8.193 7.282 27.077 1.00 86.31 85 GLN A CA 1
ATOM 696 C C . GLN A 1 85 ? -6.765 7.011 26.563 1.00 86.31 85 GLN A C 1
ATOM 698 O O . GLN A 1 85 ? -6.406 7.425 25.458 1.00 86.31 85 GLN A O 1
ATOM 703 N N . GLU A 1 86 ? -5.950 6.307 27.350 1.00 90.12 86 GLU A N 1
ATOM 704 C CA . GLU A 1 86 ? -4.586 5.907 26.988 1.00 90.12 86 GLU A CA 1
ATOM 705 C C . GLU A 1 86 ? -4.600 4.877 25.855 1.00 90.12 86 GLU A C 1
ATOM 707 O O . GLU A 1 86 ? -3.892 5.050 24.861 1.00 90.12 86 GLU A O 1
ATOM 712 N N . GLU A 1 87 ? -5.470 3.866 25.946 1.00 88.19 87 GLU A N 1
ATOM 713 C CA . GLU A 1 87 ? -5.678 2.885 24.878 1.00 88.19 87 GLU A CA 1
ATOM 714 C C . GLU A 1 87 ? -6.167 3.556 23.592 1.00 88.19 87 GLU A C 1
ATOM 716 O O . GLU A 1 87 ? -5.636 3.273 22.520 1.00 88.19 87 GLU A O 1
ATOM 721 N N . PHE A 1 88 ? -7.118 4.492 23.686 1.00 86.25 88 PHE A N 1
ATOM 722 C CA . PHE A 1 88 ? -7.592 5.257 22.530 1.00 86.25 88 PHE A CA 1
ATOM 723 C C . PHE A 1 88 ? -6.481 6.102 21.896 1.00 86.25 88 PHE A C 1
ATOM 725 O O . PHE A 1 88 ? -6.379 6.199 20.671 1.00 86.25 88 PHE A O 1
ATOM 732 N N . THR A 1 89 ? -5.621 6.704 22.718 1.00 87.88 89 THR A N 1
ATOM 733 C CA . THR A 1 89 ? -4.483 7.499 22.240 1.00 87.88 89 THR A CA 1
ATOM 734 C C . THR A 1 89 ? -3.469 6.616 21.519 1.00 87.88 89 THR A C 1
ATOM 736 O O . THR A 1 89 ? -2.992 6.982 20.444 1.00 87.88 89 THR A O 1
ATOM 739 N N . GLN A 1 90 ? -3.162 5.438 22.067 1.00 90.50 90 GLN A N 1
ATOM 740 C CA . GLN A 1 90 ? -2.255 4.492 21.424 1.00 90.50 90 GLN A CA 1
ATOM 741 C C . GLN A 1 90 ? -2.844 3.933 20.126 1.00 90.50 90 GLN A C 1
ATOM 743 O O . GLN A 1 90 ? -2.143 3.881 19.120 1.00 90.50 90 GLN A O 1
ATOM 748 N N . LEU A 1 91 ? -4.132 3.584 20.135 1.00 89.50 91 LEU A N 1
ATOM 749 C CA . LEU A 1 91 ? -4.880 3.182 18.947 1.00 89.50 91 LEU A CA 1
ATOM 750 C C . LEU A 1 91 ? -4.764 4.248 17.856 1.00 89.50 91 LEU A C 1
ATOM 752 O O . LEU A 1 91 ? -4.304 3.964 16.759 1.00 89.50 91 LEU A O 1
ATOM 756 N N . SER A 1 92 ? -5.088 5.498 18.178 1.00 87.06 92 SER A N 1
ATOM 757 C CA . SER A 1 92 ? -5.003 6.601 17.217 1.00 87.06 92 SER A CA 1
ATOM 758 C C . SER A 1 92 ? -3.593 6.725 16.629 1.00 87.06 92 SER A C 1
ATOM 760 O O . SER A 1 92 ? -3.441 6.824 15.415 1.00 87.06 92 SER A O 1
ATOM 762 N N . ARG A 1 93 ? -2.545 6.641 17.463 1.00 89.56 93 ARG A N 1
ATOM 763 C CA . ARG A 1 93 ? -1.142 6.698 17.014 1.00 89.56 93 ARG A CA 1
ATOM 764 C C . ARG A 1 93 ? -0.768 5.568 16.061 1.00 89.56 93 ARG A C 1
ATOM 766 O O . ARG A 1 93 ? -0.104 5.836 15.065 1.00 89.56 93 ARG A O 1
ATOM 773 N N . ASP A 1 94 ? -1.185 4.340 16.346 1.00 91.00 94 ASP A N 1
ATOM 774 C CA . ASP A 1 94 ? -0.859 3.180 15.511 1.00 91.00 94 ASP A CA 1
ATOM 775 C C . ASP A 1 94 ? -1.507 3.284 14.127 1.00 91.00 94 ASP A C 1
ATOM 777 O O . ASP A 1 94 ? -0.857 3.053 13.106 1.00 91.00 94 ASP A O 1
ATOM 781 N N . PHE A 1 95 ? -2.775 3.696 14.083 1.00 87.75 95 PHE A N 1
ATOM 782 C CA . PHE A 1 95 ? -3.502 3.894 12.832 1.00 87.75 95 PHE A CA 1
ATOM 783 C C . PHE A 1 95 ? -2.934 5.078 12.033 1.00 87.75 95 PHE A C 1
ATOM 785 O O . PHE A 1 95 ? -2.675 4.943 10.838 1.00 87.75 95 PHE A O 1
ATOM 792 N N . ILE A 1 96 ? -2.631 6.205 12.689 1.00 87.69 96 ILE A N 1
ATOM 793 C CA . ILE A 1 96 ? -1.947 7.348 12.059 1.00 87.69 96 ILE A CA 1
ATOM 794 C C . ILE A 1 96 ? -0.600 6.918 11.466 1.00 87.69 96 ILE A C 1
ATOM 796 O O . ILE A 1 96 ? -0.311 7.225 10.309 1.00 87.69 96 ILE A O 1
ATOM 800 N N . TYR A 1 97 ? 0.213 6.175 12.222 1.00 90.06 97 TYR A N 1
ATOM 801 C CA . TYR A 1 97 ? 1.510 5.677 11.762 1.00 90.06 97 TYR A CA 1
ATOM 802 C C . TYR A 1 97 ? 1.375 4.786 10.523 1.00 90.06 97 TYR A C 1
ATOM 804 O O . TYR A 1 97 ? 2.061 5.011 9.523 1.00 90.06 97 TYR A O 1
ATOM 812 N N . CYS A 1 98 ? 0.460 3.816 10.569 1.00 88.88 98 CYS A N 1
ATOM 813 C CA . CYS A 1 98 ? 0.191 2.906 9.461 1.00 88.88 98 CYS A CA 1
ATOM 814 C C . CYS A 1 98 ? -0.272 3.666 8.206 1.00 88.88 98 CYS A C 1
ATOM 816 O O . CYS A 1 98 ? 0.259 3.453 7.111 1.00 88.88 98 CYS A O 1
ATOM 818 N N . CYS A 1 99 ? -1.196 4.617 8.372 1.00 84.06 99 CYS A N 1
ATOM 819 C CA . CYS A 1 99 ? -1.702 5.463 7.297 1.00 84.06 99 CYS A CA 1
ATOM 820 C C . CYS A 1 99 ? -0.572 6.293 6.661 1.00 84.06 99 CYS A C 1
ATOM 822 O O . CYS A 1 99 ? -0.286 6.159 5.469 1.00 84.06 99 CYS A O 1
ATOM 824 N N . HIS A 1 100 ? 0.146 7.086 7.460 1.00 85.19 100 HIS A N 1
ATOM 825 C CA . HIS A 1 100 ? 1.220 7.960 6.977 1.00 85.19 100 HIS A CA 1
ATOM 826 C C . HIS A 1 100 ? 2.357 7.169 6.328 1.00 85.19 100 HIS A C 1
ATOM 828 O O . HIS A 1 100 ? 2.865 7.547 5.270 1.00 85.19 100 HIS A O 1
ATOM 834 N N . GLY A 1 101 ? 2.765 6.064 6.951 1.00 87.88 101 GLY A N 1
ATOM 835 C CA . GLY A 1 101 ? 3.819 5.212 6.421 1.00 87.88 101 GLY A CA 1
ATOM 836 C C . GLY A 1 101 ? 3.422 4.574 5.093 1.00 87.88 101 GLY A C 1
ATOM 837 O O . GLY A 1 101 ? 4.232 4.541 4.168 1.00 87.88 101 GLY A O 1
ATOM 838 N N . THR A 1 102 ? 2.162 4.162 4.942 1.00 87.19 102 THR A N 1
ATOM 839 C CA . THR A 1 102 ? 1.649 3.636 3.672 1.00 87.19 102 THR A CA 1
ATOM 840 C C . THR A 1 102 ? 1.730 4.679 2.562 1.00 87.19 102 THR A C 1
ATOM 842 O O . THR A 1 102 ? 2.326 4.413 1.518 1.00 87.19 102 THR A O 1
ATOM 845 N N . TYR A 1 103 ? 1.240 5.899 2.796 1.00 84.62 103 TYR A N 1
ATOM 846 C CA . TYR A 1 103 ? 1.322 6.969 1.795 1.00 84.62 103 TYR A CA 1
ATOM 847 C C . TYR A 1 103 ? 2.759 7.376 1.468 1.00 84.62 103 TYR A C 1
ATOM 849 O O . TYR A 1 103 ? 3.088 7.603 0.303 1.00 84.62 103 TYR A O 1
ATOM 857 N N . LYS A 1 104 ? 3.655 7.402 2.459 1.00 86.62 104 LYS A N 1
ATOM 858 C CA . LYS A 1 104 ? 5.082 7.664 2.230 1.00 86.62 104 LYS A CA 1
ATOM 859 C C . LYS A 1 104 ? 5.714 6.613 1.310 1.00 86.62 104 LYS A C 1
ATOM 861 O O . LYS A 1 104 ? 6.428 6.977 0.372 1.00 86.62 104 LYS A O 1
ATOM 866 N N . ASN A 1 105 ? 5.444 5.330 1.550 1.00 88.75 105 ASN A N 1
ATOM 867 C CA . ASN A 1 105 ? 5.953 4.241 0.713 1.00 88.75 105 ASN A CA 1
ATOM 868 C C . ASN A 1 105 ? 5.338 4.277 -0.692 1.00 88.75 105 ASN A C 1
ATOM 870 O O . ASN A 1 105 ? 6.063 4.163 -1.679 1.00 88.75 105 ASN A O 1
ATOM 874 N N . LEU A 1 106 ? 4.036 4.553 -0.804 1.00 87.94 106 LEU A N 1
ATOM 875 C CA . LEU A 1 106 ? 3.362 4.755 -2.087 1.00 87.94 106 LEU A CA 1
ATOM 876 C C . LEU A 1 106 ? 3.951 5.910 -2.896 1.00 87.94 106 LEU A C 1
ATOM 878 O O . LEU A 1 106 ? 4.138 5.785 -4.107 1.00 87.94 106 LEU A O 1
ATOM 882 N N . LYS A 1 107 ? 4.263 7.032 -2.243 1.00 86.44 107 LYS A N 1
ATOM 883 C CA . LYS A 1 107 ? 4.889 8.195 -2.879 1.00 86.44 107 LYS A CA 1
ATOM 884 C C . LYS A 1 107 ? 6.274 7.845 -3.415 1.00 86.44 107 LYS A C 1
ATOM 886 O O . LYS A 1 107 ? 6.569 8.145 -4.570 1.00 86.44 107 LYS A O 1
ATOM 891 N N . SER A 1 108 ? 7.089 7.159 -2.609 1.00 87.44 108 SER A N 1
ATOM 892 C CA . SER A 1 108 ? 8.422 6.695 -3.016 1.00 87.44 108 SER A CA 1
ATOM 893 C C . SER A 1 108 ? 8.355 5.722 -4.197 1.00 87.44 108 SER A C 1
ATOM 895 O O . SER A 1 108 ? 9.041 5.928 -5.200 1.00 87.44 108 SER A O 1
ATOM 897 N N . PHE A 1 109 ? 7.466 4.727 -4.129 1.00 89.50 109 PHE A N 1
ATOM 898 C CA . PHE A 1 109 ? 7.185 3.808 -5.231 1.00 89.50 109 PHE A CA 1
ATOM 899 C C . PHE A 1 109 ? 6.755 4.560 -6.497 1.00 89.50 109 PHE A C 1
ATOM 901 O O . PHE A 1 109 ? 7.295 4.326 -7.580 1.00 89.50 109 PHE A O 1
ATOM 908 N N . SER A 1 110 ? 5.840 5.521 -6.355 1.00 88.31 110 SER A N 1
ATOM 909 C CA . SER A 1 110 ? 5.286 6.258 -7.488 1.00 88.31 110 SER A CA 1
ATOM 910 C C . SER A 1 110 ? 6.329 7.114 -8.206 1.00 88.31 110 SER A C 1
ATOM 912 O O . SER A 1 110 ? 6.366 7.171 -9.439 1.00 88.31 110 SER A O 1
ATOM 914 N N . GLN A 1 111 ? 7.208 7.759 -7.438 1.00 87.88 111 GLN A N 1
ATOM 915 C CA . GLN A 1 111 ? 8.322 8.547 -7.962 1.00 87.88 111 GLN A CA 1
ATOM 916 C C . GLN A 1 111 ? 9.345 7.665 -8.685 1.00 87.88 111 GLN A C 1
ATOM 918 O O . GLN A 1 111 ? 9.761 7.998 -9.798 1.00 87.88 111 GLN A O 1
ATOM 923 N N . ALA A 1 112 ? 9.713 6.527 -8.087 1.00 87.75 112 ALA A N 1
ATOM 924 C CA . ALA A 1 112 ? 10.646 5.583 -8.692 1.00 87.75 112 ALA A CA 1
ATOM 925 C C . ALA A 1 112 ? 10.103 5.013 -10.008 1.00 87.75 112 ALA A C 1
ATOM 927 O O . ALA A 1 112 ? 10.830 4.982 -11.000 1.00 87.75 112 ALA A O 1
ATOM 928 N N . CYS A 1 113 ? 8.819 4.642 -10.045 1.00 87.38 113 CYS A N 1
ATOM 929 C CA . CYS A 1 113 ? 8.153 4.176 -11.259 1.00 87.38 113 CYS A CA 1
ATOM 930 C C . CYS A 1 113 ? 8.143 5.250 -12.344 1.00 87.38 113 CYS A C 1
ATOM 932 O O . CYS A 1 113 ? 8.624 5.007 -13.446 1.00 87.38 113 CYS A O 1
ATOM 934 N N . SER A 1 114 ? 7.665 6.457 -12.027 1.00 87.88 114 SER A N 1
ATOM 935 C CA . SER A 1 114 ? 7.553 7.546 -13.008 1.00 87.88 114 SER A CA 1
ATOM 936 C C . SER A 1 114 ? 8.899 7.853 -13.674 1.00 87.88 114 SER A C 1
ATOM 938 O O . SER A 1 114 ? 8.981 7.972 -14.895 1.00 87.88 114 SER A O 1
ATOM 940 N N . LYS A 1 115 ? 9.977 7.914 -12.881 1.00 89.62 115 LYS A N 1
ATOM 941 C CA . LYS A 1 115 ? 11.337 8.142 -13.382 1.00 89.62 115 LYS A CA 1
ATOM 942 C C . LYS A 1 115 ? 11.831 6.970 -14.238 1.00 89.62 115 LYS A C 1
ATOM 944 O O . LYS A 1 115 ? 12.289 7.181 -15.357 1.00 89.62 115 LYS A O 1
ATOM 949 N N . ASN A 1 116 ? 11.758 5.744 -13.724 1.00 88.19 116 ASN A N 1
ATOM 950 C CA . ASN A 1 116 ? 12.368 4.580 -14.371 1.00 88.19 116 ASN A CA 1
ATOM 951 C C . ASN A 1 116 ? 11.598 4.085 -15.597 1.00 88.19 116 ASN A C 1
ATOM 953 O O . ASN A 1 116 ? 12.217 3.614 -16.545 1.00 88.19 116 ASN A O 1
ATOM 957 N N . ILE A 1 117 ? 10.280 4.275 -15.650 1.00 87.44 117 ILE A N 1
ATOM 958 C CA . ILE A 1 117 ? 9.472 3.963 -16.835 1.00 87.44 117 ILE A CA 1
ATOM 959 C C . ILE A 1 117 ? 9.887 4.835 -18.025 1.00 87.44 117 ILE A C 1
ATOM 961 O O . ILE A 1 117 ? 10.014 4.320 -19.135 1.00 87.44 117 ILE A O 1
ATOM 965 N N . ILE A 1 118 ? 10.148 6.131 -17.813 1.00 86.88 118 ILE A N 1
ATOM 966 C CA . ILE A 1 118 ? 10.649 7.030 -18.868 1.00 86.88 118 ILE A CA 1
ATOM 967 C C . ILE A 1 118 ? 11.987 6.515 -19.410 1.00 86.88 118 ILE A C 1
ATOM 969 O O . ILE A 1 118 ? 12.164 6.400 -20.624 1.00 86.88 118 ILE A O 1
ATOM 973 N N . TRP A 1 119 ? 12.908 6.148 -18.515 1.00 87.31 119 TRP A N 1
ATOM 974 C CA . TRP A 1 119 ? 14.208 5.598 -18.899 1.00 87.31 119 TRP A CA 1
ATOM 975 C C . TRP A 1 119 ? 14.085 4.284 -19.660 1.00 87.31 119 TRP A C 1
ATOM 977 O O . TRP A 1 119 ? 14.732 4.120 -20.689 1.00 87.31 119 TRP A O 1
ATOM 987 N N . ILE A 1 120 ? 13.223 3.376 -19.205 1.00 85.62 120 ILE A N 1
ATOM 988 C CA . ILE A 1 120 ? 12.969 2.102 -19.879 1.00 85.62 120 ILE A CA 1
ATOM 989 C C . ILE A 1 120 ? 12.405 2.337 -21.281 1.00 85.62 120 ILE A C 1
ATOM 991 O O . ILE A 1 120 ? 12.920 1.763 -22.240 1.00 85.62 120 ILE A O 1
ATOM 995 N N . LYS A 1 121 ? 11.404 3.219 -21.424 1.00 84.81 121 LYS A N 1
ATOM 996 C CA . LYS A 1 121 ? 10.835 3.590 -22.730 1.00 84.81 121 LYS A CA 1
ATOM 997 C C . LYS A 1 121 ? 11.918 4.118 -23.675 1.00 84.81 121 LYS A C 1
ATOM 999 O O . LYS A 1 121 ? 11.923 3.743 -24.839 1.00 84.81 121 LYS A O 1
ATOM 1004 N N . PHE A 1 122 ? 12.854 4.932 -23.185 1.00 86.06 122 PHE A N 1
ATOM 1005 C CA . PHE A 1 122 ? 13.951 5.463 -23.999 1.00 86.06 122 PHE A CA 1
ATOM 1006 C C . PHE A 1 122 ? 15.022 4.409 -24.338 1.00 86.06 122 PHE A C 1
ATOM 1008 O O . PHE A 1 122 ? 15.395 4.247 -25.499 1.00 86.06 122 PHE A O 1
ATOM 1015 N N . TYR A 1 123 ? 15.523 3.668 -23.349 1.00 84.50 123 TYR A N 1
ATOM 1016 C CA . TYR A 1 123 ? 16.635 2.734 -23.542 1.00 84.50 123 TYR A CA 1
ATOM 1017 C C . TYR A 1 123 ? 16.258 1.497 -24.365 1.00 84.50 123 TYR A C 1
ATOM 1019 O O . TYR A 1 123 ? 17.132 0.933 -25.027 1.00 84.50 123 TYR A O 1
ATOM 1027 N N . ARG A 1 124 ? 14.976 1.102 -24.383 1.00 78.06 124 ARG A N 1
ATOM 1028 C CA . ARG A 1 124 ? 14.471 -0.020 -25.197 1.00 78.06 124 ARG A CA 1
ATOM 1029 C C . ARG A 1 124 ? 14.694 0.150 -26.696 1.00 78.06 124 ARG A C 1
ATOM 1031 O O . ARG A 1 124 ? 14.791 -0.853 -27.388 1.00 78.06 124 ARG A O 1
ATOM 1038 N N . TYR A 1 125 ? 14.828 1.380 -27.195 1.00 81.44 125 TYR A N 1
ATOM 1039 C CA . TYR A 1 125 ? 15.135 1.625 -28.608 1.00 81.44 125 TYR A CA 1
ATOM 1040 C C . TYR A 1 125 ? 16.591 1.305 -28.977 1.00 81.44 125 TYR A C 1
ATOM 1042 O O . TYR A 1 125 ? 16.889 1.061 -30.143 1.00 81.44 125 TYR A O 1
ATOM 1050 N N . PHE A 1 126 ? 17.504 1.273 -27.998 1.00 81.38 126 PHE A N 1
ATOM 1051 C CA . PHE A 1 126 ? 18.935 1.025 -28.219 1.00 81.38 126 PHE A CA 1
ATOM 1052 C C . PHE A 1 126 ? 19.484 -0.038 -27.253 1.00 81.38 126 PHE A C 1
ATOM 1054 O O . PHE A 1 126 ? 20.424 0.215 -26.489 1.00 81.38 126 PHE A O 1
ATOM 1061 N N . PRO A 1 127 ? 18.919 -1.255 -27.279 1.00 70.94 127 PRO A N 1
ATOM 1062 C CA . PRO A 1 127 ? 19.139 -2.251 -26.240 1.00 70.94 127 PRO A CA 1
ATOM 1063 C C . PRO A 1 127 ? 20.600 -2.682 -26.092 1.00 70.94 127 PRO A C 1
ATOM 1065 O O . PRO A 1 127 ? 21.104 -2.807 -24.978 1.00 70.94 127 PRO A O 1
ATOM 1068 N N . LYS A 1 128 ? 21.316 -2.823 -27.214 1.00 73.94 128 LYS A N 1
ATOM 1069 C CA . LYS A 1 128 ? 22.735 -3.216 -27.236 1.00 73.94 128 LYS A CA 1
ATOM 1070 C C . LYS A 1 128 ? 23.649 -2.223 -26.506 1.00 73.94 128 LYS A C 1
ATOM 1072 O O . LYS A 1 128 ? 24.702 -2.619 -26.024 1.00 73.94 128 LYS A O 1
ATOM 1077 N N . HIS A 1 129 ? 23.252 -0.952 -26.408 1.00 79.88 129 HIS A N 1
ATOM 1078 C CA . HIS A 1 129 ? 24.048 0.106 -25.777 1.00 79.88 129 HIS A CA 1
ATOM 1079 C C . HIS A 1 129 ? 23.638 0.386 -24.328 1.00 79.88 129 HIS A C 1
ATOM 1081 O O . HIS A 1 129 ? 24.444 0.893 -23.547 1.00 79.88 129 HIS A O 1
ATOM 1087 N N . TYR A 1 130 ? 22.396 0.063 -23.957 1.00 83.56 130 TYR A N 1
ATOM 1088 C CA . TYR A 1 130 ? 21.825 0.431 -22.659 1.00 83.56 130 TYR A CA 1
ATOM 1089 C C . TYR A 1 130 ? 21.276 -0.746 -21.850 1.00 83.56 130 TYR A C 1
ATOM 1091 O O . TYR A 1 130 ? 20.572 -0.515 -20.869 1.00 83.56 130 TYR A O 1
ATOM 1099 N N . ALA A 1 131 ? 21.637 -1.987 -22.187 1.00 79.00 131 ALA A N 1
ATOM 1100 C CA . ALA A 1 131 ? 21.228 -3.192 -21.461 1.00 79.00 131 ALA A CA 1
ATOM 1101 C C . ALA A 1 131 ? 21.402 -3.065 -19.934 1.00 79.00 131 ALA A C 1
ATOM 1103 O O . ALA A 1 131 ? 20.460 -3.291 -19.180 1.00 79.00 131 ALA A O 1
ATOM 1104 N N . GLN A 1 132 ? 22.567 -2.602 -19.464 1.00 80.44 132 GLN A N 1
ATOM 1105 C CA . GLN A 1 132 ? 22.806 -2.393 -18.029 1.00 80.44 132 GLN A CA 1
ATOM 1106 C C . GLN A 1 132 ? 21.890 -1.322 -17.421 1.00 80.44 132 GLN A C 1
ATOM 1108 O O . GLN A 1 132 ? 21.393 -1.496 -16.313 1.00 80.44 132 GLN A O 1
ATOM 1113 N N . LYS A 1 133 ? 21.625 -0.223 -18.139 1.00 85.69 133 LYS A N 1
ATOM 1114 C CA . LYS A 1 133 ? 20.742 0.845 -17.645 1.00 85.69 133 LYS A CA 1
ATOM 1115 C C . LYS A 1 133 ? 19.279 0.403 -17.599 1.00 85.69 133 LYS A C 1
ATOM 1117 O O . LYS A 1 133 ? 18.573 0.771 -16.666 1.00 85.69 133 LYS A O 1
ATOM 1122 N N . LEU A 1 134 ? 18.845 -0.410 -18.566 1.00 82.19 134 LEU A N 1
ATOM 1123 C CA . LEU A 1 134 ? 17.534 -1.065 -18.561 1.00 82.19 134 LEU A CA 1
ATOM 1124 C C . LEU A 1 134 ? 17.375 -1.977 -17.343 1.00 82.19 134 LEU A C 1
ATOM 1126 O O . LEU A 1 134 ? 16.376 -1.868 -16.634 1.00 82.19 134 LEU A O 1
ATOM 1130 N N . LEU A 1 135 ? 18.377 -2.819 -17.070 1.00 77.81 135 LEU A N 1
ATOM 1131 C CA . LEU A 1 135 ? 18.378 -3.713 -15.910 1.00 77.81 135 LEU A CA 1
ATOM 1132 C C . LEU A 1 135 ? 18.339 -2.936 -14.590 1.00 77.81 135 LEU A C 1
ATOM 1134 O O . LEU A 1 135 ? 17.555 -3.272 -13.709 1.00 77.81 135 LEU A O 1
ATOM 1138 N N . ILE A 1 136 ? 19.135 -1.870 -14.457 1.00 83.94 136 ILE A N 1
ATOM 1139 C CA . ILE A 1 136 ? 19.139 -1.023 -13.254 1.00 83.94 136 ILE A CA 1
ATOM 1140 C C . ILE A 1 136 ? 17.766 -0.373 -13.039 1.00 83.94 136 ILE A C 1
ATOM 1142 O O . ILE A 1 136 ? 17.241 -0.424 -11.929 1.00 83.94 136 ILE A O 1
ATOM 1146 N N . ALA A 1 137 ? 17.164 0.190 -14.090 1.00 86.06 137 ALA A N 1
ATOM 1147 C CA . ALA A 1 137 ? 15.854 0.831 -13.998 1.00 86.06 137 ALA A CA 1
ATOM 1148 C C . ALA A 1 137 ? 14.748 -0.169 -13.613 1.00 86.06 137 ALA A C 1
ATOM 1150 O O . ALA A 1 137 ? 13.932 0.121 -12.738 1.00 86.06 137 ALA A O 1
ATOM 1151 N N . GLY A 1 138 ? 14.747 -1.364 -14.217 1.00 82.31 138 GLY A N 1
ATOM 1152 C CA . GLY A 1 138 ? 13.827 -2.447 -13.856 1.00 82.31 138 GLY A CA 1
ATOM 1153 C C . GLY A 1 138 ? 14.026 -2.925 -12.414 1.00 82.31 138 GLY A C 1
ATOM 1154 O O . GLY A 1 138 ? 13.053 -3.062 -11.671 1.00 82.31 138 GLY A O 1
ATOM 1155 N N . LYS A 1 139 ? 15.284 -3.094 -11.982 1.00 81.75 139 LYS A N 1
ATOM 1156 C CA . LYS A 1 139 ? 15.631 -3.470 -10.604 1.00 81.75 139 LYS A CA 1
ATOM 1157 C C . LYS A 1 139 ? 15.159 -2.427 -9.593 1.00 81.75 139 LYS A C 1
ATOM 1159 O O . LYS A 1 139 ? 14.642 -2.802 -8.548 1.00 81.75 139 LYS A O 1
ATOM 1164 N N . GLU A 1 140 ? 15.289 -1.134 -9.888 1.00 86.06 140 GLU A N 1
ATOM 1165 C CA . GLU A 1 140 ? 14.837 -0.078 -8.975 1.00 86.06 140 GLU A CA 1
ATOM 1166 C C . GLU A 1 140 ? 13.308 -0.075 -8.808 1.00 86.06 140 GLU A C 1
ATOM 1168 O O . GLU A 1 140 ? 12.824 0.034 -7.682 1.00 86.06 140 GLU A O 1
ATOM 1173 N N . ILE A 1 141 ? 12.541 -0.267 -9.890 1.00 85.50 141 ILE A N 1
ATOM 1174 C CA . ILE A 1 141 ? 11.078 -0.438 -9.803 1.00 85.50 141 ILE A CA 1
ATOM 1175 C C . ILE A 1 141 ? 10.739 -1.671 -8.954 1.00 85.50 141 ILE A C 1
ATOM 1177 O O . ILE A 1 141 ? 9.905 -1.590 -8.054 1.00 85.50 141 ILE A O 1
ATOM 1181 N N . CYS A 1 142 ? 11.418 -2.789 -9.213 1.00 79.06 142 CYS A N 1
ATOM 1182 C CA . CYS A 1 142 ? 11.222 -4.061 -8.522 1.00 79.06 142 CYS A CA 1
ATOM 1183 C C . CYS A 1 142 ? 11.470 -3.953 -7.007 1.00 79.06 142 CYS A C 1
ATOM 1185 O O . CYS A 1 142 ? 10.609 -4.326 -6.212 1.00 79.06 142 CYS A O 1
ATOM 1187 N N . VAL A 1 143 ? 12.594 -3.355 -6.599 1.00 82.44 143 VAL A N 1
ATOM 1188 C CA . VAL A 1 143 ? 12.918 -3.125 -5.182 1.00 82.44 143 VAL A CA 1
ATOM 1189 C C . VAL A 1 143 ? 11.840 -2.278 -4.510 1.00 82.44 143 VAL A C 1
ATOM 1191 O O . VAL A 1 143 ? 11.330 -2.659 -3.463 1.00 82.44 143 V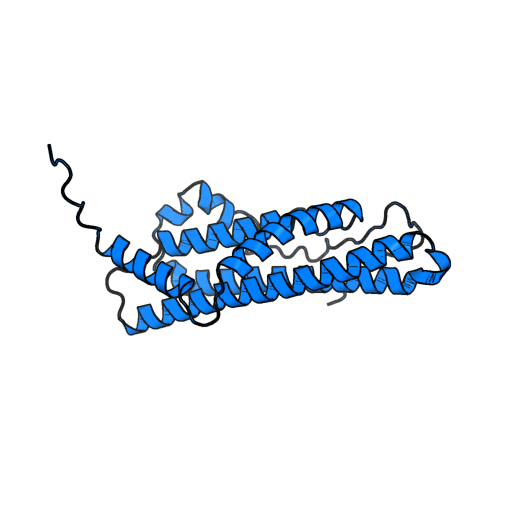AL A O 1
ATOM 1194 N N . ARG A 1 144 ? 11.416 -1.171 -5.133 1.00 86.19 144 ARG A N 1
ATOM 1195 C CA . ARG A 1 144 ? 10.393 -0.289 -4.545 1.00 86.19 144 ARG A CA 1
ATOM 1196 C C . ARG A 1 144 ? 9.014 -0.924 -4.462 1.00 86.19 144 ARG A C 1
ATOM 1198 O O . ARG A 1 144 ? 8.266 -0.628 -3.534 1.00 86.19 144 ARG A O 1
ATOM 1205 N N . TYR A 1 145 ? 8.676 -1.778 -5.421 1.00 84.00 145 TYR A N 1
ATOM 1206 C CA . TYR A 1 145 ? 7.458 -2.574 -5.376 1.00 84.00 145 TYR A CA 1
ATOM 1207 C C . TYR A 1 145 ? 7.482 -3.533 -4.181 1.00 84.00 145 TYR A C 1
ATOM 1209 O O . TYR A 1 145 ? 6.529 -3.585 -3.404 1.00 84.00 145 TYR A O 1
ATOM 1217 N N . ASN A 1 146 ? 8.591 -4.257 -4.006 1.00 79.31 146 ASN A N 1
ATOM 1218 C CA . ASN A 1 146 ? 8.757 -5.197 -2.905 1.00 79.31 146 ASN A CA 1
ATOM 1219 C C . ASN A 1 146 ? 8.764 -4.488 -1.540 1.00 79.31 146 ASN A C 1
ATOM 1221 O O . ASN A 1 146 ? 8.047 -4.918 -0.641 1.00 79.31 146 ASN A O 1
ATOM 1225 N N . ASP A 1 147 ? 9.481 -3.365 -1.407 1.00 83.81 147 ASP A N 1
ATOM 1226 C CA . ASP A 1 147 ? 9.487 -2.526 -0.197 1.00 83.81 147 ASP A CA 1
ATOM 1227 C C . ASP A 1 147 ? 8.056 -2.142 0.217 1.00 83.81 147 ASP A C 1
ATOM 1229 O O . ASP A 1 147 ? 7.667 -2.284 1.379 1.00 83.81 147 ASP A O 1
ATOM 1233 N N . LEU A 1 148 ? 7.247 -1.687 -0.748 1.00 86.31 148 LEU A N 1
ATOM 1234 C CA . LEU A 1 148 ? 5.854 -1.315 -0.517 1.00 86.31 148 LEU A CA 1
ATOM 1235 C C . LEU A 1 148 ? 5.016 -2.521 -0.074 1.00 86.31 148 LEU A C 1
ATOM 1237 O O . LEU A 1 148 ? 4.281 -2.416 0.906 1.00 86.31 148 LEU A O 1
ATOM 1241 N N . LEU A 1 149 ? 5.128 -3.669 -0.746 1.00 82.12 149 LEU A N 1
ATOM 1242 C CA . LEU A 1 149 ? 4.386 -4.869 -0.349 1.00 82.12 149 LEU A CA 1
ATOM 1243 C C . LEU A 1 149 ? 4.774 -5.357 1.049 1.00 82.12 149 LEU A C 1
ATOM 1245 O O . LEU A 1 149 ? 3.897 -5.676 1.854 1.00 82.12 149 LEU A O 1
ATOM 1249 N N . GLN A 1 150 ? 6.070 -5.406 1.353 1.00 81.94 150 GLN A N 1
ATOM 1250 C CA . GLN A 1 150 ? 6.560 -5.796 2.673 1.00 81.94 150 GLN A CA 1
ATOM 1251 C C . GLN A 1 150 ? 6.054 -4.842 3.756 1.00 81.94 150 GLN A C 1
ATOM 1253 O O . GLN A 1 150 ? 5.621 -5.300 4.816 1.00 81.94 150 GLN A O 1
ATOM 1258 N N . TRP A 1 151 ? 6.040 -3.536 3.476 1.00 87.75 151 TRP A N 1
ATOM 1259 C CA . TRP A 1 151 ? 5.463 -2.534 4.365 1.00 87.75 151 TRP A CA 1
ATOM 1260 C C . TRP A 1 151 ? 3.977 -2.802 4.643 1.00 87.75 151 TRP A C 1
ATOM 1262 O O . TRP A 1 151 ? 3.602 -2.982 5.801 1.00 87.75 151 TRP A O 1
ATOM 1272 N N . LEU A 1 152 ? 3.141 -2.893 3.598 1.00 85.69 152 LEU A N 1
ATOM 1273 C CA . LEU A 1 152 ? 1.691 -3.104 3.738 1.00 85.69 152 LEU A CA 1
ATOM 1274 C C . LEU A 1 152 ? 1.377 -4.363 4.560 1.00 85.69 152 LEU A C 1
ATOM 1276 O O . LEU A 1 152 ? 0.519 -4.342 5.443 1.00 85.69 152 LEU A O 1
ATOM 1280 N N . ARG A 1 153 ? 2.109 -5.455 4.314 1.00 79.94 153 ARG A N 1
ATOM 1281 C CA . ARG A 1 153 ? 1.951 -6.717 5.051 1.00 79.94 153 ARG A CA 1
ATOM 1282 C C . ARG A 1 153 ? 2.370 -6.609 6.506 1.00 79.94 153 ARG A C 1
ATOM 1284 O O . ARG A 1 153 ? 1.646 -7.068 7.388 1.00 79.94 153 ARG A O 1
ATOM 1291 N N . SER A 1 154 ? 3.540 -6.024 6.752 1.00 85.12 154 SER A N 1
ATOM 1292 C CA . SER A 1 154 ? 4.078 -5.843 8.100 1.00 85.12 154 SER A CA 1
ATOM 1293 C C . SER A 1 154 ? 3.111 -5.035 8.960 1.00 85.12 154 SER A C 1
ATOM 1295 O O . SER A 1 154 ? 2.774 -5.453 10.068 1.00 85.12 154 SER A O 1
ATOM 1297 N N . GLU A 1 155 ? 2.585 -3.933 8.425 1.00 87.31 155 GLU A N 1
ATOM 1298 C CA . GLU A 1 155 ? 1.645 -3.082 9.151 1.00 87.31 155 GLU A CA 1
ATOM 1299 C C . GLU A 1 155 ? 0.280 -3.751 9.357 1.00 87.31 155 GLU A C 1
ATOM 1301 O O . GLU A 1 155 ? -0.251 -3.706 10.468 1.00 87.31 155 GLU A O 1
ATOM 1306 N N . ASN A 1 156 ? -0.252 -4.470 8.360 1.00 84.50 156 ASN A N 1
ATOM 1307 C CA . ASN A 1 156 ? -1.479 -5.253 8.540 1.00 84.50 156 ASN A CA 1
ATOM 1308 C C . ASN A 1 156 ? -1.329 -6.323 9.622 1.00 84.50 156 ASN A C 1
ATOM 1310 O O . ASN A 1 156 ? -2.194 -6.452 10.488 1.00 84.50 156 ASN A O 1
ATOM 1314 N N . LYS A 1 157 ? -0.213 -7.062 9.617 1.00 84.75 157 LYS A N 1
ATOM 1315 C CA . LYS A 1 157 ? 0.079 -8.084 10.629 1.00 84.75 157 LYS A CA 1
ATOM 1316 C C . LYS A 1 157 ? 0.193 -7.474 12.023 1.00 84.75 157 LYS A C 1
ATOM 1318 O O . LYS A 1 157 ? -0.371 -8.023 12.964 1.00 84.75 157 LYS A O 1
ATOM 1323 N N . LYS A 1 158 ? 0.876 -6.333 12.163 1.00 88.44 158 LYS A N 1
ATOM 1324 C CA . LYS A 1 158 ? 0.989 -5.617 13.443 1.00 88.44 158 LYS A CA 1
ATOM 1325 C C . LYS A 1 158 ? -0.377 -5.182 13.967 1.00 88.44 158 LYS A C 1
ATOM 1327 O O . LYS A 1 158 ? -0.684 -5.459 15.124 1.00 88.44 158 LYS A O 1
ATOM 1332 N N . LEU A 1 159 ? -1.193 -4.536 13.130 1.00 88.88 159 LEU A N 1
ATOM 1333 C CA . LEU A 1 159 ? -2.535 -4.093 13.519 1.00 88.88 159 LEU A CA 1
ATOM 1334 C C . LEU A 1 159 ? -3.431 -5.282 13.878 1.00 88.88 159 LEU A C 1
ATOM 1336 O O . LEU A 1 159 ? -4.090 -5.253 14.916 1.00 88.88 159 LEU A O 1
ATOM 1340 N N . TRP A 1 160 ? -3.417 -6.345 13.068 1.00 88.44 160 TRP A N 1
ATOM 1341 C CA . TRP A 1 160 ? -4.182 -7.557 13.343 1.00 88.44 160 TRP A CA 1
ATOM 1342 C C . TRP A 1 160 ? -3.788 -8.181 14.677 1.00 88.44 160 TRP A C 1
ATOM 1344 O O . TRP A 1 160 ? -4.626 -8.337 15.556 1.00 88.44 160 TRP A O 1
ATOM 1354 N N . GLU A 1 161 ? -2.510 -8.508 14.868 1.00 89.38 161 GLU A N 1
ATOM 1355 C CA . GLU A 1 161 ? -2.050 -9.184 16.081 1.00 89.38 161 GLU A CA 1
ATOM 1356 C C . GLU A 1 161 ? -2.329 -8.360 17.337 1.00 89.38 161 GLU A C 1
ATOM 1358 O O . GLU A 1 161 ? -2.714 -8.914 18.368 1.00 89.38 161 GLU A O 1
ATOM 1363 N N . LYS A 1 162 ? -2.206 -7.033 17.231 1.00 91.31 162 LYS A N 1
ATOM 1364 C CA . LYS A 1 162 ? -2.446 -6.116 18.341 1.00 91.31 162 LYS A CA 1
ATOM 1365 C C . LYS A 1 162 ? -3.924 -5.925 18.672 1.00 91.31 162 LYS A C 1
ATOM 1367 O O . LYS A 1 162 ? -4.228 -5.664 19.829 1.00 91.31 162 LYS A O 1
ATOM 1372 N N . TYR A 1 163 ? -4.832 -6.028 17.701 1.00 90.00 163 TYR A N 1
ATOM 1373 C CA . TYR A 1 163 ? -6.236 -5.651 17.901 1.00 90.00 163 TYR A CA 1
ATOM 1374 C C . TYR A 1 163 ? -7.254 -6.765 17.646 1.00 90.00 163 TYR A C 1
ATOM 1376 O O . TYR A 1 163 ? -8.421 -6.579 17.980 1.00 90.00 163 TYR A O 1
ATOM 1384 N N . LYS A 1 164 ? -6.848 -7.943 17.153 1.00 88.50 164 LYS A N 1
ATOM 1385 C CA . LYS A 1 164 ? -7.747 -9.067 16.817 1.00 88.50 164 LYS A CA 1
ATOM 1386 C C . LYS A 1 164 ? -8.680 -9.498 17.944 1.00 88.50 164 LYS A C 1
ATOM 1388 O O . LYS A 1 164 ? -9.794 -9.910 17.668 1.00 88.50 164 LYS A O 1
ATOM 1393 N N . PHE A 1 165 ? -8.257 -9.374 19.201 1.00 88.69 165 PHE A N 1
ATOM 1394 C CA . PHE A 1 165 ? -9.081 -9.733 20.362 1.00 88.69 165 PHE A CA 1
ATOM 1395 C C . PHE A 1 165 ? -10.190 -8.714 20.668 1.00 88.69 165 PHE A C 1
ATOM 1397 O O . PHE A 1 165 ? -11.083 -9.006 21.456 1.00 88.69 165 PHE A O 1
ATOM 1404 N N . ARG A 1 166 ? -10.123 -7.516 20.073 1.00 87.06 166 ARG A N 1
ATOM 1405 C CA . ARG A 1 166 ? -11.170 -6.487 20.143 1.00 87.06 166 ARG A CA 1
ATOM 1406 C C . ARG A 1 166 ? -12.003 -6.420 18.866 1.00 87.06 166 ARG A C 1
ATOM 1408 O O . ARG A 1 166 ? -12.910 -5.606 18.800 1.00 87.06 166 ARG A O 1
ATOM 1415 N N . ILE A 1 167 ? -11.695 -7.200 17.834 1.00 85.88 167 ILE A N 1
ATOM 1416 C CA . ILE A 1 167 ? -12.458 -7.181 16.584 1.00 85.88 167 ILE A CA 1
ATOM 1417 C C . ILE A 1 167 ? -13.660 -8.110 16.743 1.00 85.88 167 ILE A C 1
ATOM 1419 O O . ILE A 1 167 ? -13.500 -9.265 17.122 1.00 85.88 167 ILE A O 1
ATOM 1423 N N . HIS A 1 168 ? -14.855 -7.597 16.458 1.00 84.44 168 HIS A N 1
ATOM 1424 C CA . HIS A 1 168 ? -16.087 -8.382 16.515 1.00 84.44 168 HIS A CA 1
ATOM 1425 C C . HIS A 1 168 ? -16.069 -9.532 15.491 1.00 84.44 168 HIS A C 1
ATOM 1427 O O . HIS A 1 168 ? -15.611 -9.335 14.362 1.00 84.44 168 HIS A O 1
ATOM 1433 N N . ASP A 1 169 ? -16.613 -10.697 15.859 1.00 81.81 169 ASP A N 1
ATOM 1434 C CA . ASP A 1 169 ? -16.568 -11.922 15.040 1.00 81.81 169 ASP A CA 1
ATOM 1435 C C . ASP A 1 169 ? -17.166 -11.734 13.633 1.00 81.81 169 ASP A C 1
ATOM 1437 O O . ASP A 1 169 ? -16.596 -12.218 12.651 1.00 81.81 169 ASP A O 1
ATOM 1441 N N . ASP A 1 170 ? -18.215 -10.910 13.513 1.00 82.31 170 ASP A N 1
ATOM 1442 C CA . ASP A 1 170 ? -18.822 -10.457 12.251 1.00 82.31 170 ASP A CA 1
ATOM 1443 C C . ASP A 1 170 ? -17.813 -9.976 11.190 1.00 82.31 170 ASP A C 1
ATOM 1445 O O . ASP A 1 170 ? -18.116 -10.015 9.998 1.00 82.31 170 ASP A O 1
ATOM 1449 N N . PHE A 1 171 ? -16.616 -9.516 11.576 1.00 81.19 171 PHE A N 1
ATOM 1450 C CA . PHE A 1 171 ? -15.567 -9.143 10.624 1.00 81.19 171 PHE A CA 1
ATOM 1451 C C . PHE A 1 171 ? -15.180 -10.317 9.712 1.00 81.19 171 PHE A C 1
ATOM 1453 O O . PHE A 1 171 ? -15.062 -10.138 8.502 1.00 81.19 171 PHE A O 1
ATOM 1460 N N . LYS A 1 172 ? -15.013 -11.521 10.276 1.00 78.25 172 LYS A N 1
ATOM 1461 C CA . LYS A 1 172 ? -14.640 -12.732 9.519 1.00 78.25 172 LYS A CA 1
ATOM 1462 C C . LYS A 1 172 ? -15.829 -13.362 8.798 1.00 78.25 172 LYS A C 1
ATOM 1464 O O . LYS A 1 172 ? -15.643 -14.092 7.828 1.00 78.25 172 LYS A O 1
ATOM 1469 N N . GLU A 1 173 ? -17.039 -13.095 9.276 1.00 80.00 173 GLU A N 1
ATOM 1470 C CA . GLU A 1 173 ? -18.274 -13.591 8.666 1.00 80.00 173 GLU A CA 1
ATOM 1471 C C . GLU A 1 173 ? -18.744 -12.710 7.503 1.00 80.00 173 GLU A C 1
ATOM 1473 O O . GLU A 1 173 ? -19.433 -13.184 6.600 1.00 80.00 173 GLU A O 1
ATOM 1478 N N . ASN A 1 174 ? -18.345 -11.434 7.483 1.00 79.44 174 ASN A N 1
ATOM 1479 C CA . ASN A 1 174 ? -18.684 -10.509 6.415 1.00 79.44 174 ASN A CA 1
ATOM 1480 C C . ASN A 1 174 ? -18.005 -10.934 5.097 1.00 79.44 174 ASN A C 1
ATOM 1482 O O . ASN A 1 174 ? -16.776 -10.887 5.018 1.00 79.44 174 ASN A O 1
ATOM 1486 N N . PRO A 1 175 ? -18.760 -11.260 4.028 1.00 79.62 175 PRO A N 1
ATOM 1487 C CA . PRO A 1 175 ? -18.183 -11.732 2.767 1.00 79.62 175 PRO A CA 1
ATOM 1488 C C . PRO A 1 175 ? -17.159 -10.775 2.146 1.00 79.62 175 PRO A C 1
ATOM 1490 O O . PRO A 1 175 ? -16.235 -11.218 1.472 1.00 79.62 175 PRO A O 1
ATOM 1493 N N . HIS A 1 176 ? -17.303 -9.465 2.379 1.00 78.19 176 HIS A N 1
ATOM 1494 C CA . HIS A 1 176 ? -16.370 -8.464 1.867 1.00 78.19 176 HIS A CA 1
ATOM 1495 C C . HIS A 1 176 ? -14.994 -8.553 2.541 1.00 78.19 176 HIS A C 1
ATOM 1497 O O . HIS A 1 176 ? -13.989 -8.503 1.841 1.00 78.19 176 HIS A O 1
ATOM 1503 N N . TYR A 1 177 ? -14.940 -8.715 3.868 1.00 76.19 177 TYR A N 1
ATOM 1504 C CA . TYR A 1 177 ? -13.682 -8.751 4.630 1.00 76.19 177 TYR A CA 1
ATOM 1505 C C . TYR A 1 177 ? -13.139 -10.169 4.830 1.00 76.19 177 TYR A C 1
ATOM 1507 O O . TYR A 1 177 ? -11.941 -10.342 5.033 1.00 76.19 177 TYR A O 1
ATOM 1515 N N . LYS A 1 178 ? -13.989 -11.192 4.712 1.00 73.19 178 LYS A N 1
ATOM 1516 C CA . LYS A 1 178 ? -13.569 -12.593 4.690 1.00 73.19 178 LYS A CA 1
ATOM 1517 C C . LYS A 1 178 ? -12.554 -12.843 3.575 1.00 73.19 178 LYS A C 1
ATOM 1519 O O . LYS A 1 178 ? -11.467 -13.331 3.847 1.00 73.19 178 LYS A O 1
ATOM 1524 N N . ASN A 1 179 ? -12.861 -12.396 2.356 1.00 69.19 179 ASN A N 1
ATOM 1525 C CA . ASN A 1 179 ? -11.951 -12.527 1.215 1.00 69.19 179 ASN A CA 1
ATOM 1526 C C . ASN A 1 179 ? -10.639 -11.759 1.430 1.00 69.19 179 ASN A C 1
ATOM 1528 O O . ASN A 1 179 ? -9.589 -12.228 1.033 1.00 69.19 179 ASN A O 1
ATOM 1532 N N . VAL A 1 180 ? -10.672 -10.620 2.128 1.00 70.62 180 VAL A N 1
ATOM 1533 C CA . VAL A 1 180 ? -9.468 -9.841 2.474 1.00 70.62 180 VAL A CA 1
ATOM 1534 C C . VAL A 1 180 ? -8.527 -10.609 3.419 1.00 70.62 180 VAL A C 1
ATOM 1536 O O . VAL A 1 180 ? -7.319 -10.378 3.400 1.00 70.62 180 VAL A O 1
ATOM 1539 N N . MET A 1 181 ? -9.073 -11.503 4.250 1.00 68.75 181 MET A N 1
ATOM 1540 C CA . MET A 1 181 ? -8.315 -12.359 5.173 1.00 68.75 181 MET A CA 1
ATOM 1541 C C . MET A 1 181 ? -7.925 -13.709 4.554 1.00 68.75 181 MET A C 1
ATOM 1543 O O . MET A 1 181 ? -6.903 -14.268 4.950 1.00 68.75 181 MET A O 1
ATOM 1547 N N . ASP A 1 182 ? -8.741 -14.218 3.626 1.00 61.91 182 ASP A N 1
ATOM 1548 C CA . ASP A 1 182 ? -8.510 -15.457 2.871 1.00 61.91 182 ASP A CA 1
ATOM 1549 C C . ASP A 1 182 ? -7.519 -15.242 1.710 1.00 61.91 182 ASP A C 1
ATOM 1551 O O . ASP A 1 182 ? -6.769 -16.155 1.366 1.00 61.91 182 ASP A O 1
ATOM 1555 N N . ASP A 1 183 ? -7.469 -14.036 1.133 1.00 56.84 183 ASP A N 1
ATOM 1556 C CA . ASP A 1 183 ? -6.461 -13.651 0.153 1.00 56.84 183 ASP A CA 1
ATOM 1557 C C . ASP A 1 183 ? -5.088 -13.592 0.842 1.00 56.84 183 ASP A C 1
ATOM 1559 O O . ASP A 1 183 ? -4.894 -12.931 1.862 1.00 56.84 183 ASP A O 1
ATOM 1563 N N . ASP A 1 184 ? -4.126 -14.279 0.231 1.00 53.03 184 ASP A N 1
ATOM 1564 C CA . ASP A 1 184 ? -2.727 -14.566 0.588 1.00 53.03 184 ASP A CA 1
ATOM 1565 C C . ASP A 1 184 ? -1.810 -13.416 1.085 1.00 53.03 184 ASP A C 1
ATOM 1567 O O . ASP A 1 184 ? -0.586 -13.558 1.170 1.00 53.03 184 ASP A O 1
ATOM 1571 N N . LEU A 1 185 ? -2.352 -12.258 1.456 1.00 53.66 185 LEU A N 1
ATOM 1572 C CA . LEU A 1 185 ? -1.637 -11.111 2.014 1.00 53.66 185 LEU A CA 1
ATOM 1573 C C . LEU A 1 185 ? -0.885 -11.410 3.309 1.00 53.66 185 LEU A C 1
ATOM 1575 O O . LEU A 1 185 ? 0.186 -10.837 3.508 1.00 53.66 185 LEU A O 1
ATOM 1579 N N . PHE A 1 186 ? -1.417 -12.277 4.173 1.00 51.72 186 PHE A N 1
ATOM 1580 C CA . PHE A 1 186 ? -0.800 -12.583 5.468 1.00 51.72 186 PHE A CA 1
ATOM 1581 C C . PHE A 1 186 ? 0.325 -13.614 5.384 1.00 51.72 186 PHE A C 1
ATOM 1583 O O . PHE A 1 186 ? 1.263 -13.543 6.181 1.00 51.72 186 PHE A O 1
ATOM 1590 N N . ASN A 1 187 ? 0.231 -14.558 4.443 1.00 49.19 187 ASN A N 1
ATOM 1591 C CA . ASN A 1 187 ? 0.968 -15.818 4.536 1.00 49.19 187 ASN A CA 1
ATOM 1592 C C . ASN A 1 187 ? 1.861 -16.119 3.329 1.00 49.19 187 ASN A C 1
ATOM 1594 O O . ASN A 1 187 ? 2.886 -16.766 3.522 1.00 49.19 187 ASN A O 1
ATOM 1598 N N . ASN A 1 188 ? 1.558 -15.608 2.129 1.00 50.81 188 ASN A N 1
ATOM 1599 C CA . ASN A 1 188 ? 2.327 -15.950 0.933 1.00 50.81 188 ASN A CA 1
ATOM 1600 C C . ASN A 1 188 ? 3.069 -14.730 0.386 1.00 50.81 188 ASN A C 1
ATOM 1602 O O . ASN A 1 188 ? 2.543 -13.891 -0.349 1.00 50.81 188 ASN A O 1
ATOM 1606 N N . ILE A 1 189 ? 4.355 -14.637 0.722 1.00 45.84 189 ILE A N 1
ATOM 1607 C CA . ILE A 1 189 ? 5.304 -13.924 -0.129 1.00 45.84 189 ILE A CA 1
ATOM 1608 C C . ILE A 1 189 ? 5.365 -14.722 -1.433 1.00 45.84 189 ILE A C 1
ATOM 1610 O O . ILE A 1 189 ? 5.608 -15.925 -1.361 1.00 45.84 189 ILE A O 1
ATOM 1614 N N . PRO A 1 190 ? 5.166 -14.123 -2.621 1.00 49.88 190 PRO A N 1
ATOM 1615 C CA . PRO A 1 190 ? 5.700 -14.750 -3.812 1.00 49.88 190 PRO A CA 1
ATOM 1616 C C . PRO A 1 190 ? 7.221 -14.743 -3.638 1.00 49.88 190 PRO A C 1
ATOM 1618 O O . PRO A 1 190 ? 7.884 -13.761 -3.957 1.00 49.88 190 PRO A O 1
ATOM 1621 N N . GLU A 1 191 ? 7.772 -15.807 -3.048 1.00 40.97 191 GLU A N 1
ATOM 1622 C CA . GLU A 1 191 ? 9.214 -15.966 -2.819 1.00 40.97 191 GLU A CA 1
ATOM 1623 C C . GLU A 1 191 ? 9.984 -16.003 -4.149 1.00 40.97 191 GLU A C 1
ATOM 1625 O O . GLU A 1 191 ? 11.208 -15.897 -4.152 1.00 40.97 191 GLU A O 1
ATOM 1630 N N . LYS A 1 192 ? 9.281 -16.174 -5.281 1.00 40.53 192 LYS A N 1
ATOM 1631 C CA . LYS A 1 192 ? 9.882 -16.460 -6.590 1.00 40.53 192 LYS A CA 1
ATOM 1632 C C . LYS A 1 192 ? 9.276 -15.730 -7.798 1.00 40.53 192 LYS A C 1
ATOM 1634 O O . LYS A 1 192 ? 9.846 -15.828 -8.879 1.00 40.53 192 LYS A O 1
ATOM 1639 N N . ASP A 1 193 ? 8.209 -14.943 -7.647 1.00 42.28 193 ASP A N 1
ATOM 1640 C CA . ASP A 1 193 ? 7.400 -14.515 -8.810 1.00 42.28 193 ASP A CA 1
ATOM 1641 C C . ASP A 1 193 ? 7.506 -13.026 -9.159 1.00 42.28 193 ASP A C 1
ATOM 1643 O O . ASP A 1 193 ? 6.557 -12.417 -9.664 1.00 42.28 193 ASP A O 1
ATOM 1647 N N . ILE A 1 194 ? 8.669 -12.414 -8.921 1.00 47.22 194 ILE A N 1
ATOM 1648 C CA . ILE A 1 194 ? 8.998 -11.156 -9.601 1.00 47.22 194 ILE A CA 1
ATOM 1649 C C . ILE A 1 194 ? 9.849 -11.477 -10.818 1.00 47.22 194 ILE A C 1
ATOM 1651 O O . ILE A 1 194 ? 11.071 -11.371 -10.802 1.00 47.22 194 ILE A O 1
ATOM 1655 N N . THR A 1 195 ? 9.190 -11.923 -11.878 1.00 46.06 195 THR A N 1
ATOM 1656 C CA . THR A 1 195 ? 9.854 -12.242 -13.135 1.00 46.06 195 THR A CA 1
ATOM 1657 C C . THR A 1 195 ? 9.787 -11.029 -14.053 1.00 46.06 195 THR A C 1
ATOM 1659 O O . THR A 1 195 ? 8.775 -10.742 -14.687 1.00 46.06 195 THR A O 1
ATOM 1662 N N . PHE A 1 196 ? 10.891 -10.287 -14.113 1.00 50.31 196 PHE A N 1
ATOM 1663 C CA . PHE A 1 196 ? 11.057 -9.211 -15.080 1.00 50.31 196 PHE A CA 1
ATOM 1664 C C . PHE A 1 196 ? 11.398 -9.803 -16.448 1.00 50.31 196 PHE A C 1
ATOM 1666 O O . PHE A 1 196 ? 12.511 -10.289 -16.646 1.00 50.31 196 PHE A O 1
ATOM 1673 N N . TRP A 1 197 ? 10.449 -9.741 -17.381 1.00 48.47 197 TRP A N 1
ATOM 1674 C CA . TRP A 1 197 ? 10.661 -10.115 -18.774 1.00 48.47 197 TRP A CA 1
ATOM 1675 C C . TRP A 1 197 ? 10.318 -8.939 -19.669 1.00 48.47 197 TRP A C 1
ATOM 1677 O O . TRP A 1 197 ? 9.240 -8.356 -19.604 1.00 48.47 197 TRP A O 1
ATOM 1687 N N . PHE A 1 198 ? 11.255 -8.596 -20.533 1.00 53.91 198 PHE A N 1
ATOM 1688 C CA . PHE A 1 198 ? 10.943 -7.826 -21.713 1.00 53.91 198 PHE A CA 1
ATOM 1689 C C . PHE A 1 198 ? 10.709 -8.844 -22.827 1.00 53.91 198 PHE A C 1
ATOM 1691 O O . PHE A 1 198 ? 11.675 -9.358 -23.378 1.00 53.91 198 PHE A O 1
ATOM 1698 N N . ASP A 1 199 ? 9.447 -9.161 -23.136 1.00 44.56 199 ASP A N 1
ATOM 1699 C CA . ASP A 1 199 ? 9.086 -10.118 -24.206 1.00 44.56 199 ASP A CA 1
ATOM 1700 C C . ASP A 1 199 ? 9.682 -9.775 -25.593 1.00 44.56 199 ASP A C 1
ATOM 1702 O O . ASP A 1 199 ? 9.526 -10.527 -26.545 1.00 44.56 199 ASP A O 1
ATOM 1706 N N . ASP A 1 200 ? 10.247 -8.578 -25.747 1.00 48.88 200 ASP A N 1
ATOM 1707 C CA . ASP A 1 200 ? 10.866 -8.013 -26.945 1.00 48.88 200 ASP A CA 1
ATOM 1708 C C . ASP A 1 200 ? 12.403 -7.908 -26.847 1.00 48.88 200 ASP A C 1
ATOM 1710 O O . ASP A 1 200 ? 13.041 -7.461 -27.801 1.00 48.88 200 ASP A O 1
ATOM 1714 N N . LEU A 1 201 ? 13.012 -8.285 -25.714 1.00 53.91 201 LEU A N 1
ATOM 1715 C CA . LEU A 1 201 ? 14.458 -8.210 -25.472 1.00 53.91 201 LEU A CA 1
ATOM 1716 C C . LEU A 1 201 ? 15.013 -9.553 -24.973 1.00 53.91 201 LEU A C 1
ATOM 1718 O O . LEU A 1 201 ? 15.543 -9.642 -23.865 1.00 53.91 201 LEU A O 1
ATOM 1722 N N . ASP A 1 202 ? 14.969 -10.565 -25.839 1.00 53.19 202 ASP A N 1
ATOM 1723 C CA . ASP A 1 202 ? 15.398 -11.961 -25.609 1.00 53.19 202 ASP A CA 1
ATOM 1724 C C . ASP A 1 202 ? 16.840 -12.140 -25.077 1.00 53.19 202 ASP A C 1
ATOM 1726 O O . ASP A 1 202 ? 17.245 -13.238 -24.704 1.00 53.19 202 ASP A O 1
ATOM 1730 N N . PHE A 1 203 ? 17.648 -11.075 -25.053 1.00 53.66 203 PHE A N 1
ATOM 1731 C CA . PHE A 1 203 ? 19.031 -11.074 -24.562 1.00 53.66 203 PHE A CA 1
ATOM 1732 C C . PHE A 1 203 ? 19.174 -10.610 -23.099 1.00 53.66 203 PHE A C 1
ATOM 1734 O O . PHE A 1 203 ? 20.287 -10.632 -22.567 1.00 53.66 203 PHE A O 1
ATOM 1741 N N . LEU A 1 204 ? 18.104 -10.140 -22.447 1.00 54.16 204 LEU A N 1
ATOM 1742 C CA . LEU A 1 204 ? 18.138 -9.743 -21.037 1.00 54.16 204 LEU A CA 1
ATOM 1743 C C . LEU A 1 204 ? 17.752 -10.925 -20.145 1.00 54.16 204 LEU A C 1
ATOM 1745 O O . LEU A 1 204 ? 16.683 -11.508 -20.289 1.00 54.16 204 LEU A O 1
ATOM 1749 N N . VAL A 1 205 ? 18.632 -11.263 -19.202 1.00 55.62 205 VAL A N 1
ATOM 1750 C CA . VAL A 1 205 ? 18.362 -12.284 -18.182 1.00 55.62 205 VAL A CA 1
ATOM 1751 C C . VAL A 1 205 ? 17.283 -11.757 -17.221 1.00 55.62 205 VAL A C 1
ATOM 1753 O O . VAL A 1 205 ? 17.359 -10.584 -16.835 1.00 55.62 205 VAL A O 1
ATOM 1756 N N . PRO A 1 206 ? 16.307 -12.588 -16.807 1.00 55.75 206 PRO A N 1
ATOM 1757 C CA . PRO A 1 206 ? 15.333 -12.214 -15.786 1.00 55.75 206 PRO A CA 1
ATOM 1758 C C . PRO A 1 206 ? 16.016 -11.702 -14.514 1.00 55.75 206 PRO A C 1
ATOM 1760 O O . PRO A 1 206 ? 17.005 -12.273 -14.052 1.00 55.75 206 PRO A O 1
ATOM 1763 N N . ILE A 1 207 ? 15.492 -10.621 -13.933 1.00 51.94 207 ILE A N 1
ATOM 1764 C CA . ILE A 1 207 ? 16.013 -10.078 -12.673 1.00 51.94 207 ILE A CA 1
ATOM 1765 C C . ILE A 1 207 ? 15.367 -10.841 -11.517 1.00 51.94 207 ILE A C 1
ATOM 1767 O O . ILE A 1 207 ? 14.220 -10.571 -11.174 1.00 51.94 207 ILE A O 1
ATOM 1771 N N . CYS A 1 208 ? 16.115 -11.746 -10.891 1.00 49.94 208 CYS A N 1
ATOM 1772 C CA . CYS A 1 208 ? 15.757 -12.307 -9.590 1.00 49.94 208 CYS A CA 1
ATOM 1773 C C . CYS A 1 208 ? 16.282 -11.386 -8.476 1.00 49.94 208 CYS A C 1
ATOM 1775 O O . CYS A 1 208 ? 17.416 -10.907 -8.546 1.00 49.94 208 CYS A O 1
ATOM 1777 N N . ILE A 1 209 ? 15.477 -11.127 -7.442 1.00 46.38 209 ILE A N 1
ATOM 1778 C CA . ILE A 1 209 ? 15.998 -10.556 -6.194 1.00 46.38 209 ILE A CA 1
ATOM 1779 C C . ILE A 1 209 ? 16.683 -11.705 -5.446 1.00 46.38 209 ILE A C 1
ATOM 1781 O O . ILE A 1 209 ? 16.012 -12.634 -5.007 1.00 46.38 209 ILE A O 1
ATOM 1785 N N . GLU A 1 210 ? 18.009 -11.665 -5.334 1.00 44.00 210 GLU A N 1
ATOM 1786 C CA . GLU A 1 210 ? 18.731 -12.511 -4.379 1.00 44.00 210 GLU A CA 1
ATOM 1787 C C . GLU A 1 210 ? 18.545 -11.912 -2.974 1.00 44.00 210 GLU A C 1
ATOM 1789 O O . GLU A 1 210 ? 18.756 -10.708 -2.795 1.00 44.00 210 GLU A O 1
ATOM 1794 N N . ASN A 1 211 ? 18.082 -12.737 -2.026 1.00 40.28 211 ASN A N 1
ATOM 1795 C CA . ASN A 1 211 ? 17.924 -12.386 -0.607 1.00 40.28 211 ASN A CA 1
ATOM 1796 C C . ASN A 1 211 ? 19.272 -12.341 0.115 1.00 40.28 211 ASN A C 1
ATOM 1798 O O . ASN A 1 211 ? 20.074 -13.279 -0.097 1.00 40.28 211 ASN A O 1
#

Organism: Trichomonas vaginalis (strain ATCC PRA-98 / G3) (NCBI:txid412133)

pLDDT: mean 74.34, std 15.4, range [28.38, 91.31]

Secondary structure (DSSP, 8-state):
----------HHHHHHHHHHHHHHTSTT--HHHHHHHHHHHHHHHHHHHHTT---SSS-HHHHHHHHHHHHHHHHHHB--TT--HHHHHHHHHHHHHHHHHHHHHHHHHHHHHHHHHHHHHHHTTSHHHHHHHHHHHHHHHHHHHHHHHHHHHHHHHHHHHHHGGGB-THHHHSHHHHHHHHSTTTT---SS------TT-TTSPP-----

Radius of gyration: 21.01 Å; chains: 1; bounding box: 67×36×57 Å